Protein AF-A0A946TIQ3-F1 (afdb_monomer)

Secondary structure (DSSP, 8-state):
--SSSSHHHHTTSSS---------------HHHHHHHHHHHHHHHHHHHHHHHHHHHHHHHHHHHHHHHHHHHHHHHHHHHHHHHHHHHHHHHHHHHHHHHHHHH----SSTTTS---EE-S--EEETTEEEEEEEEEEEETTTSTT-EEEEEEEEEEEE---TTEEEETTEEEEGGGS--B-SSSSS-TTS--EEE-TT--EEE-EE-SS-TTEEEEEEEEEEEETTEEEEEEEEEEEEHHHHS--S------TT-------SPPPEEETTEEE------TTS-STTSS-------TT----------------------------

Radius of gyration: 40.68 Å; Cα contacts (8 Å, |Δi|>4): 384; chains: 1; bounding box: 121×65×108 Å

Mean predicted aligned error: 17.46 Å

Foldseek 3Di:
DPVVVVVVVVVVVPPPDPDDDDPPPPPPDDPVVVVVVVVVVVVVVVVVVVVVVVVVVVVVVVVVVVVVVVVVVVVVVVVVVVVVVVVVVVVVVVVVVVVVVVVVQFDAAQWLVSNDDWDFPDDWDDDPFWIKTKTFRWTWDPHPDPPITIDRPDIDMDIDDQPPQFTQDRRDTHGQLPQDWDWPVQFDDQADWIWIQHSNRDIDTKDADPVFQQKIWDWGWDWDQDPNGTGTGIDTDIDGLQVVPPVPDPQPPDPPDGDDDDDPDRFGHDPRHTDDPPDDDPPDDDPPPPPPDDPDPPPPPPDPPPPDDDDDDDDDDDDDDDDDDDD

pLDDT: mean 75.43, std 22.66, range [26.0, 98.06]

Nearest PDB structures (foldseek):
  6xyj-assembly1_AAA  TM=4.847E-01  e=6.552E-01  Pseudomonas paraeruginosa PA7

Solvent-accessible surface area (backbone atoms only — not comparable to full-atom values): 19886 Å² total; per-residue (Å²): 142,80,73,73,70,65,60,64,62,60,63,67,66,73,79,74,71,93,67,75,80,80,80,77,73,78,74,79,69,56,67,69,57,56,52,52,52,50,51,54,51,52,54,51,54,51,51,54,51,54,52,52,50,50,57,52,52,51,55,52,50,55,51,51,55,53,50,53,55,51,54,53,54,52,52,55,49,54,52,52,53,53,52,50,52,53,53,53,52,52,52,52,52,56,50,50,52,55,52,53,56,51,60,69,68,57,44,76,15,67,36,46,83,62,30,74,82,56,58,75,73,43,74,48,35,57,55,99,55,19,17,35,35,40,29,38,39,43,28,34,43,60,45,73,45,98,76,14,32,54,39,80,71,43,83,46,76,49,76,49,81,36,51,99,66,32,40,32,51,91,21,37,62,38,50,46,65,76,33,69,44,45,42,73,60,79,27,95,42,64,72,48,69,27,41,20,29,37,69,83,65,53,77,41,59,25,35,42,37,92,90,37,53,34,26,31,41,45,34,24,50,40,82,40,74,59,95,85,39,68,30,50,41,78,49,75,47,80,43,50,29,56,72,70,59,69,83,78,75,81,76,68,79,52,97,85,56,92,73,96,72,83,77,90,62,75,38,29,25,53,96,18,20,39,46,81,69,85,72,75,79,85,87,63,80,86,86,70,75,90,65,83,67,72,90,70,74,90,81,73,82,71,84,77,78,82,76,85,75,90,72,92,75,90,77,89,82,81,90,78,86,79,89,86,82,91,132

Structure (mmCIF, N/CA/C/O backbone):
data_AF-A0A946TIQ3-F1
#
_entry.id   AF-A0A946TIQ3-F1
#
loop_
_atom_site.group_PDB
_atom_site.id
_atom_site.type_symbol
_atom_site.label_atom_id
_atom_site.label_alt_id
_atom_site.label_comp_id
_atom_site.label_asym_id
_atom_site.label_entity_id
_atom_site.label_seq_id
_atom_site.pdbx_PDB_ins_code
_atom_site.Cartn_x
_atom_site.Cartn_y
_atom_site.Cartn_z
_atom_site.occupancy
_atom_site.B_iso_or_equiv
_atom_site.auth_seq_id
_atom_site.auth_comp_id
_atom_site.auth_asym_id
_atom_site.auth_atom_id
_atom_site.pdbx_PDB_model_num
ATOM 1 N N . MET A 1 1 ? 85.533 -5.573 -58.517 1.00 51.31 1 MET A N 1
ATOM 2 C CA . MET A 1 1 ? 85.182 -4.551 -57.500 1.00 51.31 1 MET A CA 1
ATOM 3 C C . MET A 1 1 ? 85.102 -3.129 -58.086 1.00 51.31 1 MET A C 1
ATOM 5 O O . MET A 1 1 ? 85.774 -2.230 -57.612 1.00 51.31 1 MET A O 1
ATOM 9 N N . LYS A 1 2 ? 84.278 -2.896 -59.123 1.00 45.72 2 LYS A N 1
ATOM 10 C CA . LYS A 1 2 ? 83.975 -1.537 -59.643 1.00 45.72 2 LYS A CA 1
ATOM 11 C C . LYS A 1 2 ? 82.486 -1.311 -59.967 1.00 45.72 2 LYS A C 1
ATOM 13 O O . LYS A 1 2 ? 82.120 -0.254 -60.452 1.00 45.72 2 LYS A O 1
ATOM 18 N N . ARG A 1 3 ? 81.614 -2.284 -59.666 1.00 43.88 3 ARG A N 1
ATOM 19 C CA . ARG A 1 3 ? 80.149 -2.167 -59.827 1.00 43.88 3 ARG A CA 1
ATOM 20 C C . ARG A 1 3 ? 79.375 -2.104 -58.502 1.00 43.88 3 ARG A C 1
ATOM 22 O O . ARG A 1 3 ? 78.206 -1.762 -58.516 1.00 43.88 3 ARG A O 1
ATOM 29 N N . ALA A 1 4 ? 80.037 -2.345 -57.367 1.00 48.25 4 ALA A N 1
ATOM 30 C CA . ALA A 1 4 ? 79.425 -2.235 -56.038 1.00 48.25 4 ALA A CA 1
ATOM 31 C C . ALA A 1 4 ? 79.506 -0.816 -55.436 1.00 48.25 4 ALA A C 1
ATOM 33 O O . ALA A 1 4 ? 78.765 -0.507 -54.513 1.00 48.25 4 ALA A O 1
ATOM 34 N N . LEU A 1 5 ? 80.360 0.069 -55.972 1.00 45.81 5 LEU A N 1
ATOM 35 C CA . LEU A 1 5 ? 80.517 1.434 -55.448 1.00 45.81 5 LEU A CA 1
ATOM 36 C C . LEU A 1 5 ? 79.543 2.454 -56.070 1.00 45.81 5 LEU A C 1
ATOM 38 O O . LEU A 1 5 ? 79.386 3.544 -55.536 1.00 45.81 5 LEU A O 1
ATOM 42 N N . LEU A 1 6 ? 78.870 2.111 -57.178 1.00 46.75 6 LEU A N 1
ATOM 43 C CA . LEU A 1 6 ? 77.926 3.015 -57.855 1.00 46.75 6 LEU A CA 1
ATOM 44 C C . LEU A 1 6 ? 76.500 2.931 -57.277 1.00 46.75 6 LEU A C 1
ATOM 46 O O . LEU A 1 6 ? 75.723 3.866 -57.428 1.00 46.75 6 LEU A O 1
ATOM 50 N N . LEU A 1 7 ? 76.156 1.842 -56.578 1.00 49.62 7 LEU A N 1
ATOM 51 C CA . LEU A 1 7 ? 74.822 1.658 -55.989 1.00 49.62 7 LEU A CA 1
ATOM 52 C C . LEU A 1 7 ? 74.671 2.287 -54.592 1.00 49.62 7 LEU A C 1
ATOM 54 O O . LEU A 1 7 ? 73.551 2.579 -54.186 1.00 49.62 7 LEU A O 1
ATOM 58 N N . LEU A 1 8 ? 75.768 2.583 -53.884 1.00 48.53 8 LEU A N 1
ATOM 59 C CA . LEU A 1 8 ? 75.712 3.213 -52.553 1.00 48.53 8 LEU A CA 1
ATOM 60 C C . LEU A 1 8 ? 75.601 4.750 -52.583 1.00 48.53 8 LEU A C 1
ATOM 62 O O . LEU A 1 8 ? 75.156 5.347 -51.604 1.00 48.53 8 LEU A O 1
ATOM 66 N N . VAL A 1 9 ? 75.925 5.396 -53.708 1.00 53.16 9 VAL A N 1
ATOM 67 C CA . VAL A 1 9 ? 75.751 6.855 -53.874 1.00 53.16 9 VAL A CA 1
ATOM 68 C C . VAL A 1 9 ? 74.323 7.215 -54.315 1.00 53.16 9 VAL A C 1
ATOM 70 O O . VAL A 1 9 ? 73.840 8.302 -54.024 1.00 53.16 9 VAL A O 1
ATOM 73 N N . ILE A 1 10 ? 73.595 6.288 -54.948 1.00 53.75 10 ILE A N 1
ATOM 74 C CA . ILE A 1 10 ? 72.202 6.523 -55.368 1.00 53.75 10 ILE A CA 1
ATOM 75 C C . ILE A 1 10 ? 71.220 6.314 -54.201 1.00 53.75 10 ILE A C 1
ATOM 77 O O . ILE A 1 10 ? 70.215 7.013 -54.112 1.00 53.75 10 ILE A O 1
ATOM 81 N N . PHE A 1 11 ? 71.534 5.431 -53.246 1.00 49.16 11 PHE A N 1
ATOM 82 C CA . PHE A 1 11 ? 70.665 5.185 -52.086 1.00 49.16 11 PHE A CA 1
ATOM 83 C C . PHE A 1 11 ? 70.747 6.274 -50.997 1.00 49.16 11 PHE A C 1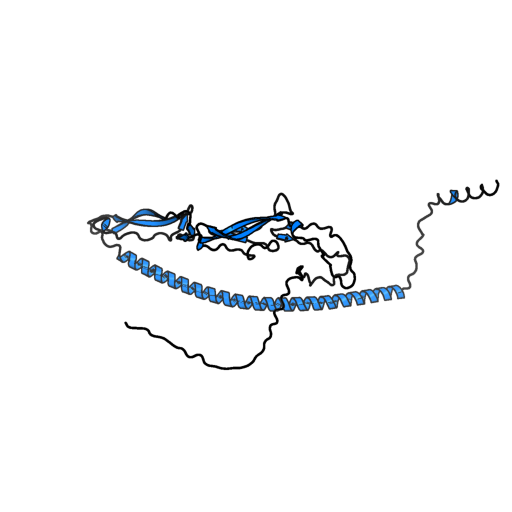
ATOM 85 O O . PHE A 1 11 ? 69.858 6.374 -50.157 1.00 49.16 11 PHE A O 1
ATOM 92 N N . SER A 1 12 ? 71.776 7.128 -51.025 1.00 49.31 12 SER A N 1
ATOM 93 C CA . SER A 1 12 ? 71.969 8.224 -50.061 1.00 49.31 12 SER A CA 1
ATOM 94 C C . SER A 1 12 ? 71.376 9.570 -50.509 1.00 49.31 12 SER A C 1
ATOM 96 O O . SER A 1 12 ? 71.331 10.503 -49.713 1.00 49.31 12 SER A O 1
ATOM 98 N N . LEU A 1 13 ? 70.842 9.665 -51.735 1.00 48.47 13 LEU A N 1
ATOM 99 C CA . LEU A 1 13 ? 70.101 10.842 -52.219 1.00 48.47 13 LEU A CA 1
ATOM 100 C C . LEU A 1 13 ? 68.571 10.711 -52.097 1.00 48.47 13 LEU A C 1
ATOM 102 O O . LEU A 1 13 ? 67.865 11.679 -52.357 1.00 48.47 13 LEU A O 1
ATOM 106 N N . PHE A 1 14 ? 68.050 9.559 -51.656 1.00 47.12 14 PHE A N 1
ATOM 107 C CA . PHE A 1 14 ? 66.604 9.338 -51.492 1.00 47.12 14 PHE A CA 1
ATOM 108 C C . PHE A 1 14 ? 66.079 9.480 -50.054 1.00 47.12 14 PHE A C 1
ATOM 110 O O . PHE A 1 14 ? 64.874 9.400 -49.846 1.00 47.12 14 PHE A O 1
ATOM 117 N N . VAL A 1 15 ? 66.942 9.730 -49.061 1.00 55.12 15 VAL A N 1
ATOM 118 C CA . VAL A 1 15 ? 66.528 9.798 -47.640 1.00 55.12 15 VAL A CA 1
ATOM 119 C C . VAL A 1 15 ? 66.517 11.232 -47.077 1.00 55.12 15 VAL A C 1
ATOM 121 O O . VAL A 1 15 ? 66.078 11.455 -45.955 1.00 55.12 15 VAL A O 1
ATOM 124 N N . SER A 1 16 ? 66.886 12.242 -47.870 1.00 54.91 16 SER A N 1
ATOM 125 C CA . SER A 1 16 ? 67.015 13.631 -47.384 1.00 54.91 16 SER A CA 1
ATOM 126 C C . SER A 1 16 ? 66.332 14.652 -48.297 1.00 54.91 16 SER A C 1
ATOM 128 O O . SER A 1 16 ? 66.876 15.718 -48.570 1.00 54.91 16 SER A O 1
ATOM 130 N N . GLY A 1 17 ? 65.143 14.317 -48.802 1.00 45.91 17 GLY A N 1
ATOM 131 C CA . GLY A 1 17 ? 64.317 15.182 -49.644 1.00 45.91 17 GLY A CA 1
ATOM 132 C C . GLY A 1 17 ? 63.058 15.645 -48.922 1.00 45.91 17 GLY A C 1
ATOM 133 O O . GLY A 1 17 ? 61.957 15.243 -49.277 1.00 45.91 17 GLY A O 1
ATOM 134 N N . CYS A 1 18 ? 63.222 16.499 -47.914 1.00 54.88 18 CYS A N 1
ATOM 135 C CA . CYS A 1 18 ? 62.152 17.350 -47.409 1.00 54.88 18 CYS A CA 1
ATOM 136 C C . CYS A 1 18 ? 61.786 18.337 -48.538 1.00 54.88 18 CYS A C 1
ATOM 138 O O . CYS A 1 18 ? 62.432 19.371 -48.696 1.00 54.88 18 CYS A O 1
ATOM 140 N N . GLN A 1 19 ? 60.826 17.981 -49.395 1.00 45.88 19 GLN A N 1
ATOM 141 C CA . GLN A 1 19 ? 60.293 18.851 -50.443 1.00 45.88 19 GLN A CA 1
ATOM 142 C C . GLN A 1 19 ? 58.789 19.013 -50.238 1.00 45.88 19 GLN A C 1
ATOM 144 O O . GLN A 1 19 ? 58.024 18.079 -50.435 1.00 45.88 19 GLN A O 1
ATOM 149 N N . LEU A 1 20 ? 58.432 20.226 -49.804 1.00 50.19 20 LEU A N 1
ATOM 150 C CA . LEU A 1 20 ? 57.275 21.011 -50.238 1.00 50.19 20 LEU A CA 1
ATOM 151 C C . LEU A 1 20 ? 55.984 20.210 -50.446 1.00 50.19 20 LEU A C 1
ATOM 153 O O . LEU A 1 20 ? 55.816 19.516 -51.448 1.00 50.19 20 LEU A O 1
ATOM 157 N N . GLY A 1 21 ? 55.037 20.396 -49.520 1.00 52.75 21 GLY A N 1
ATOM 158 C CA . GLY A 1 21 ? 53.657 19.961 -49.707 1.00 52.75 21 GLY A CA 1
ATOM 159 C C . GLY A 1 21 ? 53.146 20.350 -51.101 1.00 52.75 21 GLY A C 1
ATOM 160 O O . GLY A 1 21 ? 53.541 21.400 -51.621 1.00 52.75 21 GLY A O 1
ATOM 161 N N . PRO A 1 22 ? 52.316 19.501 -51.731 1.00 59.59 22 PRO A N 1
ATOM 162 C CA . PRO A 1 22 ? 51.851 19.741 -53.084 1.00 59.59 22 PRO A CA 1
ATOM 163 C C . PRO A 1 22 ? 51.207 21.124 -53.141 1.00 59.59 22 PRO A C 1
ATOM 165 O O . PRO A 1 22 ? 50.221 21.390 -52.453 1.00 59.59 22 PRO A O 1
ATOM 168 N N . LEU A 1 23 ? 51.779 22.007 -53.964 1.00 49.81 23 LEU A N 1
ATOM 169 C CA . LEU A 1 23 ? 51.063 23.164 -54.477 1.00 49.81 23 LEU A CA 1
ATOM 170 C C . LEU A 1 23 ? 49.783 22.608 -55.098 1.00 49.81 23 LEU A C 1
ATOM 172 O O . LEU A 1 23 ? 49.824 21.941 -56.133 1.00 49.81 23 LEU A O 1
ATOM 176 N N . TYR A 1 24 ? 48.674 22.816 -54.390 1.00 51.47 24 TYR A N 1
ATOM 177 C CA . TYR A 1 24 ? 47.324 22.508 -54.827 1.00 51.47 24 TYR A CA 1
ATOM 178 C C . TYR A 1 24 ? 47.080 23.297 -56.117 1.00 51.47 24 TYR A C 1
ATOM 180 O O . TYR A 1 24 ? 46.628 24.440 -56.101 1.00 51.47 24 TYR A O 1
ATOM 188 N N . PHE A 1 25 ? 47.410 22.694 -57.257 1.00 49.50 25 PHE A N 1
ATOM 189 C CA . PHE A 1 25 ? 46.813 23.076 -58.523 1.00 49.50 25 PHE A CA 1
ATOM 190 C C . PHE A 1 25 ? 45.327 22.792 -58.361 1.00 49.50 25 PHE A C 1
ATOM 192 O O . PHE A 1 25 ? 44.917 21.630 -58.325 1.00 49.50 25 PHE A O 1
ATOM 199 N N . GLY A 1 26 ? 44.546 23.857 -58.165 1.00 52.44 26 GLY A N 1
ATOM 200 C CA . GLY A 1 26 ? 43.099 23.785 -58.072 1.00 52.44 26 GLY A CA 1
ATOM 201 C C . GLY A 1 26 ? 42.578 23.030 -59.282 1.00 52.44 26 GLY A C 1
ATOM 202 O O . GLY A 1 26 ? 42.573 23.555 -60.394 1.00 52.44 26 GLY A O 1
ATOM 203 N N . LYS A 1 27 ? 42.182 21.771 -59.076 1.00 58.97 27 LYS A N 1
ATOM 204 C CA . LYS A 1 27 ? 41.338 21.070 -60.031 1.00 58.97 27 LYS A CA 1
ATOM 205 C C . LYS A 1 27 ? 40.079 21.916 -60.116 1.00 58.97 27 LYS A C 1
ATOM 207 O O . LYS A 1 27 ? 39.335 21.989 -59.145 1.00 58.97 27 LYS A O 1
ATOM 212 N N . THR A 1 28 ? 39.875 22.580 -61.245 1.00 60.38 28 THR A N 1
ATOM 213 C CA . THR A 1 28 ? 38.564 23.104 -61.606 1.00 60.38 28 THR A CA 1
ATOM 214 C C . THR A 1 28 ? 37.677 21.879 -61.775 1.00 60.38 28 THR A C 1
ATOM 216 O O . THR A 1 28 ? 37.694 21.227 -62.821 1.00 60.38 28 THR A O 1
ATOM 219 N N . THR A 1 29 ? 37.014 21.474 -60.698 1.00 63.50 29 THR A N 1
ATOM 220 C CA . THR A 1 29 ? 35.913 20.524 -60.750 1.00 63.50 29 THR A CA 1
ATOM 221 C C . THR A 1 29 ? 34.911 21.072 -61.757 1.00 63.50 29 THR A C 1
ATOM 223 O O . THR A 1 29 ? 34.539 22.243 -61.720 1.00 63.50 29 THR A O 1
ATOM 226 N N . ASP A 1 30 ? 34.566 20.253 -62.748 1.00 83.19 30 ASP A N 1
ATOM 227 C CA . ASP A 1 30 ? 33.551 20.597 -63.737 1.00 83.19 30 ASP A CA 1
ATOM 228 C C . ASP A 1 30 ? 32.255 20.922 -62.981 1.00 83.19 30 ASP A C 1
ATOM 230 O O . ASP A 1 30 ? 31.729 20.069 -62.263 1.00 83.19 30 ASP A O 1
ATOM 234 N N . LEU A 1 31 ? 31.760 22.153 -63.130 1.00 88.00 31 LEU A N 1
ATOM 235 C CA . LEU A 1 31 ? 30.549 22.678 -62.487 1.00 88.00 31 LEU A CA 1
ATOM 236 C C . LEU A 1 31 ? 29.346 21.727 -62.643 1.00 88.00 31 LEU A C 1
ATOM 238 O O . LEU A 1 31 ? 28.474 21.657 -61.776 1.00 88.00 31 LEU A O 1
ATOM 242 N N . ASN A 1 32 ? 29.304 20.946 -63.727 1.00 89.31 32 ASN A N 1
ATOM 243 C CA . ASN A 1 32 ? 28.259 19.949 -63.946 1.00 89.31 32 ASN A CA 1
ATOM 244 C C . ASN A 1 32 ? 28.333 18.766 -62.966 1.00 89.31 32 ASN A C 1
ATOM 246 O O . ASN A 1 32 ? 27.293 18.224 -62.589 1.00 89.31 32 ASN A O 1
ATOM 250 N N . THR A 1 33 ? 29.536 18.382 -62.532 1.00 90.06 33 THR A N 1
ATOM 251 C CA . THR A 1 33 ? 29.749 17.308 -61.548 1.00 90.06 33 THR A CA 1
ATOM 252 C C . THR A 1 33 ? 29.295 17.749 -60.163 1.00 90.06 33 THR A C 1
ATOM 254 O O . THR A 1 33 ? 28.581 17.005 -59.491 1.00 90.06 33 THR A O 1
ATOM 257 N N . GLU A 1 34 ? 29.630 18.977 -59.759 1.0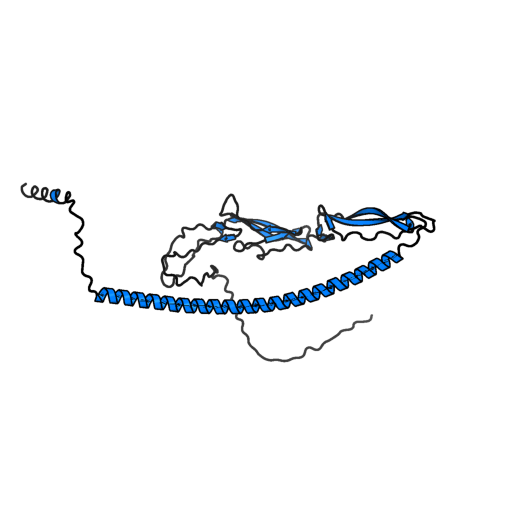0 92.44 34 GLU A N 1
ATOM 258 C CA . GLU A 1 34 ? 29.167 19.541 -58.485 1.00 92.44 34 GLU A CA 1
ATOM 259 C C . GLU A 1 34 ? 27.640 19.651 -58.449 1.00 92.44 34 GLU A C 1
ATOM 261 O O . GLU A 1 34 ? 27.014 19.219 -57.483 1.00 92.44 34 GLU A O 1
ATOM 266 N N . ARG A 1 35 ? 27.014 20.118 -59.538 1.00 94.00 35 ARG A N 1
ATOM 267 C CA . ARG A 1 35 ? 25.548 20.189 -59.636 1.00 94.00 35 ARG A CA 1
ATOM 268 C C . ARG A 1 35 ? 24.886 18.809 -59.556 1.00 94.00 35 ARG A C 1
ATOM 270 O O . ARG A 1 35 ? 23.836 18.667 -58.935 1.00 94.00 35 ARG A O 1
ATOM 277 N N . MET A 1 36 ? 25.487 17.783 -60.161 1.00 93.94 36 MET A N 1
ATOM 278 C CA . MET A 1 36 ? 24.976 16.410 -60.083 1.00 93.94 36 MET A CA 1
ATOM 279 C C . MET A 1 36 ? 25.082 15.844 -58.661 1.00 93.94 36 MET A C 1
ATOM 281 O O . MET A 1 36 ? 24.142 15.211 -58.181 1.00 93.94 36 MET A O 1
ATOM 285 N N . GLN A 1 37 ? 26.197 16.099 -57.970 1.00 94.06 37 GLN A N 1
ATOM 286 C CA . GLN A 1 37 ? 26.369 15.707 -56.570 1.00 94.06 37 GLN A CA 1
ATOM 287 C C . GLN A 1 37 ? 25.369 16.424 -55.656 1.00 94.06 37 GLN A C 1
ATOM 289 O O . GLN A 1 37 ? 24.746 15.776 -54.816 1.00 94.06 37 GLN A O 1
ATOM 294 N N . GLN A 1 38 ? 25.145 17.725 -55.867 1.00 96.50 38 GLN A N 1
ATOM 295 C CA . GLN A 1 38 ? 24.133 18.492 -55.139 1.00 96.50 38 GLN A CA 1
ATOM 296 C C . GLN A 1 38 ? 22.722 17.942 -55.368 1.00 96.50 38 GLN A C 1
ATOM 298 O O . GLN A 1 38 ? 21.990 17.735 -54.405 1.00 96.50 38 GLN A O 1
ATOM 303 N N . GLN A 1 39 ? 22.347 17.629 -56.614 1.00 96.81 39 GLN A N 1
ATOM 304 C CA . GLN A 1 39 ? 21.029 17.057 -56.899 1.00 96.81 39 GLN A CA 1
ATOM 305 C C . GLN A 1 39 ? 20.840 15.687 -56.236 1.00 96.81 39 GLN A C 1
ATOM 307 O O . GLN A 1 39 ? 19.766 15.399 -55.712 1.00 96.81 39 GLN A O 1
ATOM 312 N N . LYS A 1 40 ? 21.884 14.848 -56.215 1.00 97.06 40 LYS A N 1
ATOM 313 C CA . LYS A 1 40 ? 21.841 13.556 -55.521 1.00 97.06 40 LYS A CA 1
ATOM 314 C C . LYS A 1 40 ? 21.624 13.734 -54.015 1.00 97.06 40 LYS A C 1
ATOM 316 O O . LYS A 1 40 ? 20.820 13.006 -53.442 1.00 97.06 40 LYS A O 1
ATOM 321 N N . ALA A 1 41 ? 22.300 14.703 -53.396 1.00 96.19 41 ALA A N 1
ATOM 322 C CA . ALA A 1 41 ? 22.115 15.018 -51.981 1.00 96.19 41 ALA A CA 1
ATOM 323 C C . ALA A 1 41 ? 20.698 15.537 -51.686 1.00 96.19 41 ALA A C 1
ATOM 325 O O . ALA A 1 41 ? 20.090 15.112 -50.711 1.00 96.19 41 ALA A O 1
ATOM 326 N N . ILE A 1 42 ? 20.143 16.397 -52.549 1.00 97.19 42 ILE A N 1
ATOM 327 C CA . ILE A 1 42 ? 18.761 16.889 -52.419 1.00 97.19 42 ILE A CA 1
ATOM 328 C C . ILE A 1 42 ? 17.761 15.732 -52.470 1.00 97.19 42 ILE A C 1
ATOM 330 O O . ILE A 1 42 ? 16.887 15.654 -51.613 1.00 97.19 42 ILE A O 1
ATOM 334 N N . ASN A 1 43 ? 17.909 14.816 -53.429 1.00 96.56 43 ASN A N 1
ATOM 335 C CA . ASN A 1 43 ? 17.004 13.674 -53.556 1.00 96.56 43 ASN A CA 1
ATOM 336 C C . ASN A 1 43 ? 17.104 12.722 -52.351 1.00 96.56 43 ASN A C 1
ATOM 338 O O . ASN A 1 43 ? 16.087 12.194 -51.915 1.00 96.56 43 ASN A O 1
ATOM 342 N N . ALA A 1 44 ? 18.308 12.520 -51.801 1.00 95.75 44 ALA A N 1
ATOM 343 C CA . ALA A 1 44 ? 18.493 11.729 -50.583 1.00 95.75 44 ALA A CA 1
ATOM 344 C C . ALA A 1 44 ? 17.784 12.380 -49.383 1.00 95.75 44 ALA A C 1
ATOM 346 O O . ALA A 1 44 ? 16.967 11.735 -48.742 1.00 95.75 44 ALA A O 1
ATOM 347 N N . MET A 1 45 ? 17.986 13.685 -49.163 1.00 97.00 45 MET A N 1
ATOM 348 C CA . MET A 1 45 ? 17.299 14.414 -48.088 1.00 97.00 45 MET A CA 1
ATOM 349 C C . MET A 1 45 ? 15.772 14.416 -48.245 1.00 97.00 45 MET A C 1
ATOM 351 O O . MET A 1 45 ? 15.055 14.413 -47.250 1.00 97.00 45 MET A O 1
ATOM 355 N N . GLN A 1 46 ? 15.257 14.446 -49.479 1.00 97.81 46 GLN A N 1
ATOM 356 C CA . GLN A 1 46 ? 13.817 14.334 -49.733 1.00 97.81 46 GLN A CA 1
ATOM 357 C C . GLN A 1 46 ? 13.276 12.954 -49.347 1.00 97.81 46 GLN A C 1
ATOM 359 O O . GLN A 1 46 ? 12.217 12.885 -48.735 1.00 97.81 46 GLN A O 1
ATOM 364 N N . SER A 1 47 ? 14.020 11.886 -49.650 1.00 96.94 47 SER A N 1
ATOM 365 C CA . SER A 1 47 ? 13.672 10.524 -49.233 1.00 96.94 47 SER A CA 1
ATOM 366 C C . SER A 1 47 ? 13.607 10.406 -47.710 1.00 96.94 47 SER A C 1
ATOM 368 O O . SER A 1 47 ? 12.604 9.934 -47.183 1.00 96.94 47 SER A O 1
ATOM 370 N N . ASP A 1 48 ? 14.632 10.896 -47.008 1.00 96.94 48 ASP A N 1
ATOM 371 C CA . ASP A 1 48 ? 14.684 10.862 -45.541 1.00 96.94 48 ASP A CA 1
ATOM 372 C C . ASP A 1 48 ? 13.535 11.680 -44.922 1.00 96.94 48 ASP A C 1
ATOM 374 O O . ASP A 1 48 ? 12.924 11.284 -43.930 1.00 96.94 48 ASP A O 1
ATOM 378 N N . LEU A 1 49 ? 13.201 12.829 -45.522 1.00 97.69 49 LEU A N 1
ATOM 379 C CA . LEU A 1 49 ? 12.082 13.660 -45.079 1.00 97.69 49 LEU A CA 1
ATOM 380 C C . LEU A 1 49 ? 10.736 12.944 -45.235 1.00 97.69 49 LEU A C 1
ATOM 382 O O . LEU A 1 49 ? 9.860 13.109 -44.387 1.00 97.69 49 LEU A O 1
ATOM 386 N N . ASP A 1 50 ? 10.542 12.199 -46.319 1.00 96.88 50 ASP A N 1
ATOM 387 C CA . ASP A 1 50 ? 9.301 11.464 -46.544 1.00 96.88 50 ASP A CA 1
ATOM 388 C C . ASP A 1 50 ? 9.179 10.256 -45.603 1.00 96.88 50 ASP A C 1
ATOM 390 O O . ASP A 1 50 ? 8.089 10.012 -45.089 1.00 96.88 50 ASP A O 1
ATOM 394 N N . GLU A 1 51 ? 10.284 9.582 -45.269 1.00 96.88 51 GLU A N 1
ATOM 395 C CA . GLU A 1 51 ? 10.312 8.543 -44.228 1.00 96.88 51 GLU A CA 1
ATOM 396 C C . GLU A 1 51 ? 9.956 9.110 -42.845 1.00 96.88 51 GLU A C 1
ATOM 398 O O . GLU A 1 51 ? 9.086 8.576 -42.155 1.00 96.88 51 GLU A O 1
ATOM 403 N N . LEU A 1 52 ? 10.535 10.255 -42.470 1.00 97.31 52 LEU A N 1
ATOM 404 C CA . LEU A 1 52 ? 10.215 10.926 -41.206 1.00 97.31 52 LEU A CA 1
ATOM 405 C C . LEU A 1 52 ? 8.744 11.349 -41.109 1.00 97.31 52 LEU A C 1
ATOM 407 O O . LEU A 1 52 ? 8.178 11.348 -40.017 1.00 97.31 52 LEU A O 1
ATOM 411 N N . LYS A 1 53 ? 8.098 11.710 -42.225 1.00 97.50 53 LYS A N 1
ATOM 412 C CA . LYS A 1 53 ? 6.659 12.023 -42.226 1.00 97.50 53 LYS A CA 1
ATOM 413 C C . LYS A 1 53 ? 5.800 10.795 -41.952 1.00 97.50 53 LYS A C 1
ATOM 415 O O . LYS A 1 53 ? 4.778 10.941 -41.289 1.00 97.50 53 LYS A O 1
ATOM 420 N N . VAL A 1 54 ? 6.190 9.627 -42.464 1.00 97.75 54 VAL A N 1
ATOM 421 C CA . VAL A 1 54 ? 5.489 8.365 -42.185 1.00 97.75 54 VAL A CA 1
ATOM 422 C C . VAL A 1 54 ? 5.619 8.032 -40.703 1.00 97.75 54 VAL A C 1
ATOM 424 O O . VAL A 1 54 ? 4.601 7.909 -40.033 1.00 97.75 54 VAL A O 1
ATOM 427 N N . GLN A 1 55 ? 6.842 8.052 -40.166 1.00 97.31 55 GLN A N 1
ATOM 428 C CA . GLN A 1 55 ? 7.079 7.820 -38.736 1.00 97.31 55 GLN A CA 1
ATOM 429 C C . GLN A 1 55 ? 6.294 8.798 -37.849 1.00 97.31 55 GLN A C 1
ATOM 431 O O . GLN A 1 55 ? 5.708 8.403 -36.846 1.00 97.31 55 GLN A O 1
ATOM 436 N N . LEU A 1 56 ? 6.237 10.080 -38.227 1.00 97.69 56 LEU A N 1
ATOM 437 C CA . LEU A 1 56 ? 5.448 11.071 -37.495 1.00 97.69 56 LEU A CA 1
ATOM 438 C C . LEU A 1 56 ? 3.940 10.786 -37.565 1.00 97.69 56 LEU A C 1
ATOM 440 O O . LEU A 1 56 ? 3.234 11.031 -36.590 1.00 97.69 56 LEU A O 1
ATOM 444 N N . SER A 1 57 ? 3.443 10.297 -38.702 1.00 97.94 57 SER A N 1
ATOM 445 C CA . SER A 1 57 ? 2.039 9.909 -38.849 1.00 97.94 57 SER A CA 1
ATOM 446 C C . SER A 1 57 ? 1.685 8.729 -37.949 1.00 97.94 57 SER A C 1
ATOM 448 O O . SER A 1 57 ? 0.627 8.765 -37.330 1.00 97.94 57 SER A O 1
ATOM 450 N N . ASP A 1 58 ? 2.560 7.728 -37.849 1.00 96.25 58 ASP A N 1
ATOM 451 C CA . ASP A 1 58 ? 2.341 6.547 -37.006 1.00 96.25 58 ASP A CA 1
ATOM 452 C C . ASP A 1 58 ? 2.281 6.946 -35.523 1.00 96.25 58 ASP A C 1
ATOM 454 O O . ASP A 1 58 ? 1.311 6.644 -34.834 1.00 96.25 58 ASP A O 1
ATOM 458 N N . VAL A 1 59 ? 3.225 7.779 -35.067 1.00 96.50 59 VAL A N 1
ATOM 459 C CA . VAL A 1 59 ? 3.220 8.316 -33.692 1.00 96.50 59 VAL A CA 1
ATOM 460 C C . VAL A 1 59 ? 1.947 9.116 -33.384 1.00 96.50 59 VAL A C 1
ATOM 462 O O . VAL A 1 59 ? 1.462 9.102 -32.254 1.00 96.50 59 VAL A O 1
ATOM 465 N N . LEU A 1 60 ? 1.391 9.837 -34.363 1.00 96.88 60 LEU A N 1
ATOM 466 C CA . LEU A 1 60 ? 0.139 10.578 -34.173 1.00 96.88 60 LEU A CA 1
ATOM 467 C C . LEU A 1 60 ? -1.081 9.660 -34.042 1.00 96.88 60 LEU A C 1
ATOM 469 O O . LEU A 1 60 ? -2.033 10.037 -33.359 1.00 96.88 60 LEU A O 1
ATOM 473 N N . VAL A 1 61 ? -1.077 8.491 -34.687 1.00 97.69 61 VAL A N 1
ATOM 474 C CA . VAL A 1 61 ? -2.134 7.483 -34.516 1.00 97.69 61 VAL A CA 1
ATOM 475 C C . VAL A 1 61 ? -2.072 6.917 -33.102 1.00 97.69 61 VAL A C 1
ATOM 477 O O . VAL A 1 61 ? -3.067 7.014 -32.386 1.00 97.69 61 VAL A O 1
ATOM 480 N N . ASP A 1 62 ? -0.893 6.474 -32.662 1.00 95.12 62 ASP A N 1
ATOM 481 C CA . ASP A 1 62 ? -0.684 5.924 -31.315 1.00 95.12 62 ASP A CA 1
ATOM 482 C C . ASP A 1 62 ? -1.071 6.930 -30.215 1.00 95.12 62 ASP A C 1
ATOM 484 O O . ASP A 1 62 ? -1.655 6.576 -29.185 1.00 95.12 62 ASP A O 1
ATOM 488 N N . LEU A 1 63 ? -0.776 8.218 -30.436 1.00 96.19 63 LEU A N 1
ATOM 489 C CA . LEU A 1 63 ? -1.137 9.285 -29.503 1.00 96.19 63 LEU A CA 1
ATOM 490 C C . LEU A 1 63 ? -2.658 9.479 -29.405 1.00 96.19 63 LEU A C 1
ATOM 492 O O . LEU A 1 63 ? -3.163 9.739 -28.315 1.00 96.19 63 LEU A O 1
ATOM 496 N N . ASN A 1 64 ? -3.388 9.359 -30.517 1.00 94.81 64 ASN A N 1
ATOM 497 C CA . ASN A 1 64 ? -4.848 9.466 -30.509 1.00 94.81 64 ASN A CA 1
ATOM 498 C C . ASN A 1 64 ? -5.498 8.246 -29.844 1.00 94.81 64 ASN A C 1
ATOM 500 O O . ASN A 1 64 ? -6.423 8.425 -29.059 1.00 94.81 64 ASN A O 1
ATOM 504 N N . GLU A 1 65 ? -4.990 7.035 -30.090 1.00 95.19 65 GLU A N 1
ATOM 505 C CA . GLU A 1 65 ? -5.476 5.822 -29.412 1.00 95.19 65 GLU A CA 1
ATOM 506 C C . GLU A 1 65 ? -5.266 5.916 -27.893 1.00 95.19 65 GLU A C 1
ATOM 508 O O . GLU A 1 65 ? -6.186 5.669 -27.113 1.00 95.19 65 GLU A O 1
ATOM 513 N N . SER A 1 66 ? -4.093 6.394 -27.466 1.00 95.50 66 SER A N 1
ATOM 514 C CA . SER A 1 66 ? -3.808 6.647 -26.047 1.00 95.50 66 SER A CA 1
ATOM 515 C C . SER A 1 66 ? -4.735 7.713 -25.444 1.00 95.50 66 SER A C 1
ATOM 517 O O . SER A 1 66 ? -5.102 7.635 -24.271 1.00 95.50 66 SER A O 1
ATOM 519 N N . GLN A 1 67 ? -5.122 8.728 -26.225 1.00 96.88 67 GLN A N 1
ATOM 520 C CA . GLN A 1 67 ? -6.042 9.771 -25.773 1.00 96.88 67 GLN A CA 1
ATOM 521 C C . GLN A 1 67 ? -7.452 9.212 -25.539 1.00 96.88 67 GLN A C 1
ATOM 523 O O . GLN A 1 67 ? -8.087 9.588 -24.552 1.00 96.88 67 GLN A O 1
ATOM 528 N N . ASP A 1 68 ? -7.922 8.300 -26.392 1.00 95.25 68 ASP A N 1
ATOM 529 C CA . ASP A 1 68 ? -9.217 7.639 -26.222 1.00 95.25 68 ASP A CA 1
ATOM 530 C C . ASP A 1 68 ? -9.233 6.778 -24.947 1.00 95.25 68 ASP A C 1
ATOM 532 O O . ASP A 1 68 ? -10.170 6.885 -24.150 1.00 95.25 68 ASP A O 1
ATOM 536 N N . GLU A 1 69 ? -8.170 6.010 -24.673 1.00 96.50 69 GLU A N 1
ATOM 537 C CA . GLU A 1 69 ? -8.043 5.240 -23.423 1.00 96.50 69 GLU A CA 1
ATOM 538 C C . GLU A 1 69 ? -8.104 6.134 -22.175 1.00 96.50 69 GLU A C 1
ATOM 540 O O . GLU A 1 69 ? -8.790 5.806 -21.202 1.00 96.50 69 GLU A O 1
ATOM 545 N N . ILE A 1 70 ? -7.447 7.299 -22.210 1.00 95.62 70 ILE A N 1
ATOM 546 C CA . ILE A 1 70 ? -7.497 8.273 -21.111 1.00 95.62 70 ILE A CA 1
ATOM 547 C C . ILE A 1 70 ? -8.936 8.742 -20.867 1.00 95.62 70 ILE A C 1
ATOM 549 O O . ILE A 1 70 ? -9.359 8.807 -19.714 1.00 95.62 70 ILE A O 1
ATOM 553 N N . THR A 1 71 ? -9.709 9.025 -21.922 1.00 95.38 71 THR A N 1
ATOM 554 C CA . THR A 1 71 ? -11.097 9.490 -21.751 1.00 95.38 71 THR A CA 1
ATOM 555 C C . THR A 1 71 ? -12.006 8.438 -21.118 1.00 95.38 71 THR A C 1
ATOM 557 O O . THR A 1 71 ? -12.869 8.790 -20.315 1.00 95.38 71 THR A O 1
ATOM 560 N N . VAL A 1 72 ? -11.800 7.151 -21.417 1.00 97.38 72 VAL A N 1
ATOM 561 C CA . VAL A 1 72 ? -12.557 6.055 -20.789 1.00 97.38 72 VAL A CA 1
ATOM 562 C C . VAL A 1 72 ? -12.257 5.986 -19.291 1.00 97.38 72 VAL A C 1
ATOM 564 O O . VAL A 1 72 ? -13.180 5.929 -18.480 1.00 97.38 72 VAL A O 1
ATOM 567 N N . LEU A 1 73 ? -10.980 6.073 -18.913 1.00 96.50 73 LEU A N 1
ATOM 568 C CA . LEU A 1 73 ? -10.563 6.046 -17.509 1.00 96.50 73 LEU A CA 1
ATOM 569 C C . LEU A 1 73 ? -11.072 7.258 -16.713 1.00 96.50 73 LEU A C 1
ATOM 571 O O . LEU A 1 73 ? -11.350 7.139 -15.520 1.00 96.50 73 LEU A O 1
ATOM 575 N N . GLU A 1 74 ? -11.204 8.427 -17.346 1.00 97.56 74 GLU A N 1
ATOM 576 C CA . GLU A 1 74 ? -11.794 9.605 -16.701 1.00 97.56 74 GLU A CA 1
ATOM 577 C C . GLU A 1 74 ? -13.276 9.402 -16.368 1.00 97.56 74 GLU A C 1
ATOM 579 O O . GLU A 1 74 ? -13.701 9.786 -15.280 1.00 97.56 74 GLU A O 1
ATOM 584 N N . VAL A 1 75 ? -14.041 8.742 -17.244 1.00 97.81 75 VAL A N 1
ATOM 585 C CA . VAL A 1 75 ? -15.448 8.401 -16.975 1.00 97.81 75 VAL A CA 1
ATOM 586 C C . VAL A 1 75 ? -15.560 7.416 -15.809 1.00 97.81 75 VAL A C 1
ATOM 588 O O . VAL A 1 75 ? -16.344 7.652 -14.891 1.00 97.81 75 VAL A O 1
ATOM 591 N N . GLU A 1 76 ? -14.746 6.356 -15.793 1.00 98.06 76 GLU A N 1
ATOM 592 C CA . GLU A 1 76 ? -14.744 5.378 -14.692 1.00 98.06 76 GLU A CA 1
ATOM 593 C C . GLU A 1 76 ? -14.361 6.018 -13.348 1.00 98.06 76 GLU A C 1
ATOM 595 O O . GLU A 1 76 ? -14.947 5.707 -12.308 1.00 98.06 76 GLU A O 1
ATOM 600 N N . ARG A 1 77 ? -13.395 6.948 -13.350 1.00 96.50 77 ARG A N 1
ATOM 601 C CA . ARG A 1 77 ? -13.023 7.711 -12.151 1.00 96.50 77 ARG A CA 1
ATOM 602 C C . ARG A 1 77 ? -14.207 8.524 -11.628 1.00 96.50 77 ARG A C 1
ATOM 604 O O . ARG A 1 77 ? -14.468 8.490 -10.427 1.00 96.50 77 ARG A O 1
ATOM 611 N N . ASP A 1 78 ? -14.904 9.243 -12.502 1.00 97.31 78 ASP A N 1
ATOM 612 C CA . ASP A 1 78 ? -16.014 10.113 -12.109 1.00 97.31 78 ASP A CA 1
ATOM 613 C C . ASP A 1 78 ? -17.210 9.292 -11.564 1.00 97.31 78 ASP A C 1
ATOM 615 O O . ASP A 1 78 ? -17.859 9.703 -10.596 1.00 97.31 78 ASP A O 1
ATOM 619 N N . GLU A 1 79 ? -17.464 8.094 -12.110 1.00 97.50 79 GLU A N 1
ATOM 620 C CA . GLU A 1 79 ? -18.448 7.144 -11.563 1.00 97.50 79 GLU A CA 1
ATOM 621 C C . GLU A 1 79 ? -18.071 6.688 -10.142 1.00 97.50 79 GLU A C 1
ATOM 623 O O . GLU A 1 79 ? -18.893 6.766 -9.223 1.00 97.50 79 GLU A O 1
ATOM 628 N N . LEU A 1 80 ? -16.811 6.296 -9.925 1.00 97.44 80 LEU A N 1
ATOM 629 C CA . LEU A 1 80 ? -16.315 5.886 -8.606 1.00 97.44 80 LEU A CA 1
ATOM 630 C C . LEU A 1 80 ? -16.338 7.028 -7.578 1.00 97.44 80 LEU A C 1
ATOM 632 O O . LEU A 1 80 ? -16.624 6.795 -6.401 1.00 97.44 80 LEU A O 1
ATOM 636 N N . GLU A 1 81 ? -16.056 8.265 -7.993 1.00 97.12 81 GLU A N 1
ATOM 637 C CA . GLU A 1 81 ? -16.153 9.441 -7.118 1.00 97.12 81 GLU A CA 1
ATOM 638 C C . GLU A 1 81 ? -17.599 9.697 -6.670 1.00 97.12 81 GLU A C 1
ATOM 640 O O . GLU A 1 81 ? -17.844 10.004 -5.497 1.00 97.12 81 GLU A O 1
ATOM 645 N N . SER A 1 82 ? -18.570 9.496 -7.566 1.00 98.00 82 SER A N 1
ATOM 646 C CA . SER A 1 82 ? -19.992 9.562 -7.223 1.00 98.00 82 SER A CA 1
ATOM 647 C C . SER A 1 82 ? -20.390 8.468 -6.225 1.00 98.00 82 SER A C 1
ATOM 649 O O . SER A 1 82 ? -21.069 8.754 -5.235 1.00 98.00 82 SER A O 1
ATOM 651 N N . GLU A 1 83 ? -19.967 7.220 -6.443 1.00 97.31 83 GLU A N 1
ATOM 652 C CA . GLU A 1 83 ? -20.234 6.115 -5.510 1.00 97.31 83 GLU A CA 1
ATOM 653 C C . GLU A 1 83 ? -19.628 6.375 -4.125 1.00 97.31 83 GLU A C 1
ATOM 655 O O . GLU A 1 83 ? -20.295 6.196 -3.101 1.00 97.31 83 GLU A O 1
ATOM 660 N N . LEU A 1 84 ? -18.389 6.874 -4.075 1.00 95.50 84 LEU A N 1
ATOM 661 C CA . LEU A 1 84 ? -17.715 7.221 -2.826 1.00 95.50 84 LEU A CA 1
ATOM 662 C C . LEU A 1 84 ? -18.472 8.308 -2.049 1.00 95.50 84 LEU A C 1
ATOM 664 O O . LEU A 1 84 ? -18.580 8.212 -0.823 1.00 95.50 84 LEU A O 1
ATOM 668 N N . SER A 1 85 ? -19.025 9.310 -2.740 1.00 97.69 85 SER A N 1
ATOM 669 C CA . SER A 1 85 ? -19.837 10.361 -2.113 1.00 97.69 85 SER A CA 1
ATOM 670 C C . SER A 1 85 ? -21.084 9.790 -1.431 1.00 97.69 85 SER A C 1
ATOM 672 O O . SER A 1 85 ? -21.402 10.178 -0.306 1.00 97.69 85 SER A O 1
ATOM 674 N N . ILE A 1 86 ? -21.772 8.840 -2.073 1.00 96.81 86 ILE A N 1
ATOM 675 C CA . ILE A 1 86 ? -22.967 8.190 -1.510 1.00 96.81 86 ILE A CA 1
ATOM 676 C C . ILE A 1 86 ? -22.599 7.384 -0.258 1.00 96.81 86 ILE A C 1
ATOM 678 O O . ILE A 1 86 ? -23.273 7.482 0.768 1.00 96.81 86 ILE A O 1
ATOM 682 N N . VAL A 1 87 ? -21.505 6.618 -0.311 1.00 95.50 87 VAL A N 1
ATOM 683 C CA . VAL A 1 87 ? -21.034 5.816 0.831 1.00 95.50 87 VAL A CA 1
ATOM 684 C C . VAL A 1 87 ? -20.662 6.704 2.021 1.00 95.50 87 VAL A C 1
ATOM 686 O O . VAL A 1 87 ? -20.967 6.370 3.167 1.00 95.50 87 VAL A O 1
ATOM 689 N N . GLN A 1 88 ? -20.030 7.855 1.776 1.00 95.50 88 GLN A N 1
ATOM 690 C CA . GLN A 1 88 ? -19.688 8.809 2.833 1.00 95.50 88 GLN A CA 1
ATOM 691 C C . GLN A 1 88 ? -20.929 9.407 3.508 1.00 95.50 88 GLN A C 1
ATOM 693 O O . GLN A 1 88 ? -20.943 9.543 4.734 1.00 95.50 88 GLN A O 1
ATOM 698 N N . GLU A 1 89 ? -21.970 9.730 2.739 1.00 97.12 89 GLU A N 1
ATOM 699 C CA . GLU A 1 89 ? -23.237 10.232 3.278 1.00 97.12 89 GLU A CA 1
ATOM 700 C C . GLU A 1 89 ? -23.960 9.164 4.111 1.00 97.12 89 GLU A C 1
ATOM 702 O O . GLU A 1 89 ? -24.382 9.439 5.235 1.00 97.12 89 GLU A O 1
ATOM 707 N N . GLN A 1 90 ? -24.021 7.922 3.620 1.00 96.19 90 GLN A N 1
ATOM 708 C CA . GLN A 1 90 ? -24.594 6.797 4.367 1.00 96.19 90 GLN A CA 1
ATOM 709 C C . GLN A 1 90 ? -23.864 6.558 5.693 1.00 96.19 90 GLN A C 1
ATOM 711 O O . GLN A 1 90 ? -24.504 6.434 6.735 1.00 96.19 90 GLN A O 1
ATOM 716 N N . TYR A 1 91 ? -22.530 6.575 5.677 1.00 92.38 91 TYR A N 1
ATOM 717 C CA . TYR A 1 91 ? -21.725 6.440 6.890 1.00 92.38 91 TYR A CA 1
ATOM 718 C C . TYR A 1 91 ? -21.974 7.580 7.889 1.00 92.38 91 TYR A C 1
ATOM 720 O O . TYR A 1 91 ? -21.992 7.356 9.100 1.00 92.38 91 TYR A O 1
ATOM 728 N N . ALA A 1 92 ? -22.176 8.811 7.408 1.00 93.50 92 ALA A N 1
ATOM 729 C CA . ALA A 1 92 ? -22.499 9.942 8.271 1.00 93.50 92 ALA A CA 1
ATOM 730 C C . ALA A 1 92 ? -23.873 9.782 8.946 1.00 93.50 92 ALA A C 1
ATOM 732 O O . ALA A 1 92 ? -24.004 10.117 10.124 1.00 93.50 92 ALA A O 1
ATOM 733 N N . LEU A 1 93 ? -24.865 9.241 8.230 1.00 94.44 93 LEU A N 1
ATOM 734 C CA . LEU A 1 93 ? -26.196 8.948 8.768 1.00 94.44 93 LEU A CA 1
ATOM 735 C C . LEU A 1 93 ? -26.161 7.819 9.804 1.00 94.44 93 LEU A C 1
ATOM 737 O O . LEU A 1 93 ? -26.652 8.012 10.913 1.00 94.44 93 LEU A O 1
ATOM 741 N N . GLU A 1 94 ? -25.514 6.693 9.490 1.00 93.19 94 GLU A N 1
ATOM 742 C CA . GLU A 1 94 ? -25.347 5.568 10.425 1.00 93.19 94 GLU A CA 1
ATOM 743 C C . GLU A 1 94 ? -24.618 6.018 11.700 1.00 93.19 94 GLU A C 1
ATOM 745 O O . GLU A 1 94 ? -25.024 5.713 12.821 1.00 93.19 94 GLU A O 1
ATOM 750 N N . LYS A 1 95 ? -23.572 6.839 11.547 1.00 90.06 95 LYS A N 1
ATOM 751 C CA . LYS A 1 95 ? -22.862 7.423 12.686 1.00 90.06 95 LYS A CA 1
ATOM 752 C C . LYS A 1 95 ? -23.760 8.336 13.527 1.00 90.06 95 LYS A C 1
ATOM 754 O O . LYS A 1 95 ? -23.625 8.335 14.747 1.00 90.06 95 LYS A O 1
ATOM 759 N N . ALA A 1 96 ? -24.628 9.136 12.910 1.00 85.88 96 ALA A N 1
ATOM 760 C CA . ALA A 1 96 ? -25.540 10.017 13.637 1.00 85.88 96 ALA A CA 1
ATOM 761 C C . ALA A 1 96 ? -26.599 9.228 14.425 1.00 85.88 96 ALA A C 1
ATOM 763 O O . ALA A 1 96 ? -26.903 9.600 15.556 1.00 85.88 96 ALA A O 1
ATOM 764 N N . GLU A 1 97 ? -27.108 8.129 13.861 1.00 88.56 97 GLU A N 1
ATOM 765 C CA . GLU A 1 97 ? -28.037 7.215 14.537 1.00 88.56 97 GLU A CA 1
ATOM 766 C C . GLU A 1 97 ? -27.386 6.568 15.767 1.00 88.56 97 GLU A C 1
ATOM 768 O O . GLU A 1 97 ? -27.938 6.644 16.864 1.00 88.56 97 GLU A O 1
ATOM 773 N N . LEU A 1 98 ? -26.155 6.062 15.627 1.00 78.31 98 LEU A N 1
ATOM 774 C CA . LEU A 1 98 ? -25.394 5.499 16.748 1.00 78.31 98 LEU A CA 1
ATOM 775 C C . LEU A 1 98 ? -25.132 6.521 17.863 1.00 78.31 98 LEU A C 1
ATOM 777 O O . LEU A 1 98 ? -25.232 6.187 19.041 1.00 78.31 98 LEU A O 1
ATOM 781 N N . VAL A 1 99 ? -24.813 7.774 17.514 1.00 81.44 99 VAL A N 1
ATOM 782 C CA . VAL A 1 99 ? -24.611 8.844 18.508 1.00 81.44 99 VAL A CA 1
ATOM 783 C C . VAL A 1 99 ? -25.919 9.178 19.233 1.00 81.44 99 VAL A C 1
ATOM 785 O O . VAL A 1 99 ? -25.901 9.376 20.446 1.00 81.44 99 VAL A O 1
ATOM 788 N N . ALA A 1 100 ? -27.052 9.200 18.527 1.00 77.00 100 ALA A N 1
ATOM 789 C CA . ALA A 1 100 ? -28.356 9.458 19.135 1.00 77.00 100 ALA A CA 1
ATOM 790 C C . ALA A 1 100 ? -28.776 8.341 20.109 1.00 77.00 100 ALA A C 1
ATOM 792 O O . ALA A 1 100 ? -29.227 8.637 21.216 1.00 77.00 100 ALA A O 1
ATOM 793 N N . GLU A 1 101 ? -28.565 7.069 19.748 1.00 75.75 101 GLU A N 1
ATOM 794 C CA . GLU A 1 101 ? -28.797 5.935 20.658 1.00 75.75 101 GLU A CA 1
ATOM 795 C C . GLU A 1 101 ? -27.881 5.990 21.893 1.00 75.75 101 GLU A C 1
ATOM 797 O O . GLU A 1 101 ? -28.298 5.652 23.006 1.00 75.75 101 GLU A O 1
ATOM 802 N N . GLN A 1 102 ? -26.639 6.453 21.722 1.00 69.00 102 GLN A N 1
ATOM 803 C CA . GLN A 1 102 ? -25.678 6.593 22.815 1.00 69.00 102 GLN A CA 1
ATOM 804 C C . GLN A 1 102 ? -26.099 7.683 23.818 1.00 69.00 102 GLN A C 1
ATOM 806 O O . GLN A 1 102 ? -25.946 7.489 25.025 1.00 69.00 102 GLN A O 1
ATOM 811 N N . GLU A 1 103 ? -26.682 8.799 23.362 1.00 68.75 103 GLU A N 1
ATOM 812 C CA . GLU A 1 103 ? -27.176 9.866 24.248 1.00 68.75 103 GLU A CA 1
ATOM 813 C C . GLU A 1 103 ? -28.387 9.433 25.093 1.00 68.75 103 GLU A C 1
ATOM 815 O O . GLU A 1 103 ? -28.506 9.851 26.248 1.00 68.75 103 GLU A O 1
ATOM 820 N N . GLU A 1 104 ? -29.255 8.554 24.579 1.00 65.38 104 GLU A N 1
ATOM 821 C CA . GLU A 1 104 ? -30.408 8.035 25.332 1.00 65.38 104 GLU A CA 1
ATOM 822 C C . GLU A 1 104 ? -29.997 6.990 26.392 1.00 65.38 104 GLU A C 1
ATOM 824 O O . GLU A 1 104 ? -30.665 6.827 27.419 1.00 65.38 104 GLU A O 1
ATOM 829 N N . LEU A 1 105 ? -28.853 6.322 26.197 1.00 61.31 105 LEU A N 1
ATOM 830 C CA . LEU A 1 105 ? -28.322 5.314 27.119 1.00 61.31 105 LEU A CA 1
ATOM 831 C C . LEU A 1 105 ? -27.511 5.905 28.289 1.00 61.31 105 LEU A C 1
ATOM 833 O O . LEU A 1 105 ? -27.263 5.200 29.272 1.00 61.31 105 LEU A O 1
ATOM 837 N N . ILE A 1 106 ? -27.157 7.197 28.246 1.00 60.44 106 ILE A N 1
ATOM 838 C CA . ILE A 1 106 ? -26.569 7.945 29.375 1.00 60.44 106 ILE A CA 1
ATOM 839 C C . ILE A 1 106 ? -27.704 8.354 30.332 1.00 60.44 106 ILE A C 1
ATOM 841 O O . ILE A 1 106 ? -28.013 9.521 30.570 1.00 60.44 106 ILE A O 1
ATOM 845 N N . GLY A 1 107 ? -28.384 7.342 30.867 1.00 64.69 107 GLY A N 1
ATOM 846 C CA . GLY A 1 107 ? -29.396 7.493 31.900 1.00 64.69 107 GLY A CA 1
ATOM 847 C C . GLY A 1 107 ? -28.781 7.913 33.235 1.00 64.69 107 GLY A C 1
ATOM 848 O O . GLY A 1 107 ? -27.589 7.727 33.490 1.00 64.69 107 GLY A O 1
ATOM 849 N N . LYS A 1 108 ? -29.623 8.471 34.113 1.00 78.25 108 LYS A N 1
ATOM 850 C CA . LYS A 1 108 ? -29.284 8.689 35.526 1.00 78.25 108 LYS A CA 1
ATOM 851 C C . LYS A 1 108 ? -28.657 7.420 36.105 1.00 78.25 108 LYS A C 1
ATOM 853 O O . LYS A 1 108 ? -29.199 6.333 35.920 1.00 78.25 108 LYS A O 1
ATOM 858 N N . CYS A 1 109 ? -27.552 7.582 36.815 1.00 88.81 109 CYS A N 1
ATOM 859 C CA . CYS A 1 109 ? -26.830 6.493 37.456 1.00 88.81 109 CYS A CA 1
ATOM 860 C C . CYS A 1 109 ? -26.868 6.664 38.983 1.00 88.81 109 CYS A C 1
ATOM 862 O O . CYS A 1 109 ? -26.798 7.781 39.498 1.00 88.81 109 CYS A O 1
ATOM 864 N N . ASP A 1 110 ? -26.972 5.561 39.720 1.00 91.25 110 ASP A N 1
ATOM 865 C CA . ASP A 1 110 ? -26.921 5.562 41.187 1.00 91.25 110 ASP A CA 1
ATOM 866 C C . ASP A 1 110 ? -25.579 5.015 41.708 1.00 91.25 110 ASP A C 1
ATOM 868 O O . ASP A 1 110 ? -25.242 5.166 42.883 1.00 91.25 110 ASP A O 1
ATOM 872 N N . SER A 1 111 ? -24.783 4.418 40.821 1.00 90.94 111 SER A N 1
ATOM 873 C CA . SER A 1 111 ? -23.453 3.870 41.053 1.00 90.94 111 SER A CA 1
ATOM 874 C C . SER A 1 111 ? -22.685 3.705 39.733 1.00 90.94 111 SER A C 1
ATOM 876 O O . SER A 1 111 ? -23.273 3.701 38.652 1.00 90.94 111 SER A O 1
ATOM 878 N N . ASP A 1 112 ? -21.368 3.489 39.805 1.00 88.38 112 ASP A N 1
ATOM 879 C CA . ASP A 1 112 ? -20.540 3.179 38.625 1.00 88.38 112 ASP A CA 1
ATOM 880 C C . ASP A 1 112 ? -20.993 1.909 37.882 1.00 88.38 112 ASP A C 1
ATOM 882 O O . ASP A 1 112 ? -20.698 1.750 36.701 1.00 88.38 112 ASP A O 1
ATOM 886 N N . ALA A 1 113 ? -21.705 0.999 38.556 1.00 87.56 113 ALA A N 1
ATOM 887 C CA . ALA A 1 113 ? -22.224 -0.223 37.947 1.00 87.56 113 ALA A CA 1
ATOM 888 C C . ALA A 1 113 ? -23.425 0.031 37.017 1.00 87.56 113 ALA A C 1
ATOM 890 O O . ALA A 1 113 ? -23.707 -0.808 36.162 1.00 87.56 113 ALA A O 1
ATOM 891 N N . ASP A 1 114 ? -24.104 1.175 37.170 1.00 86.38 114 ASP A N 1
ATOM 892 C CA . ASP A 1 114 ? -25.265 1.557 36.355 1.00 86.38 114 ASP A CA 1
ATOM 893 C C . ASP A 1 114 ? -24.849 2.178 35.016 1.00 86.38 114 ASP A C 1
ATOM 895 O O . ASP A 1 114 ? -25.608 2.152 34.046 1.00 86.38 114 ASP A O 1
ATOM 899 N N . CYS A 1 115 ? -23.619 2.687 34.932 1.00 85.69 115 CYS A N 1
ATOM 900 C CA . CYS A 1 115 ? -23.025 3.116 33.678 1.00 85.69 115 CYS A CA 1
ATOM 901 C C . CYS A 1 115 ? -22.657 1.878 32.852 1.00 85.69 115 CYS A C 1
ATOM 903 O O . CYS A 1 115 ? -21.657 1.206 33.122 1.00 85.69 115 CYS A O 1
ATOM 905 N N . LYS A 1 116 ? -23.503 1.543 31.864 1.00 72.50 116 LYS A N 1
ATOM 906 C CA . LYS A 1 116 ? -23.273 0.416 30.946 1.00 72.50 116 LYS A CA 1
ATOM 907 C C . LYS A 1 116 ? -21.859 0.472 30.345 1.00 72.50 116 LYS A C 1
ATOM 909 O O . LYS A 1 116 ? -21.285 1.532 30.114 1.00 72.50 116 LYS A O 1
ATOM 914 N N . ARG A 1 117 ? -21.284 -0.720 30.157 1.00 68.94 117 ARG A N 1
ATOM 915 C CA . ARG A 1 117 ? -19.862 -0.952 29.870 1.00 68.94 117 ARG A CA 1
ATOM 916 C C . ARG A 1 117 ? -19.427 -0.520 28.467 1.00 68.94 117 ARG A C 1
ATOM 918 O O . ARG A 1 117 ? -20.019 -0.975 27.499 1.00 68.94 117 ARG A O 1
ATOM 925 N N . LEU A 1 118 ? -18.262 0.138 28.454 1.00 59.72 118 LEU A N 1
ATOM 926 C CA . LEU A 1 118 ? -17.221 0.179 27.418 1.00 59.72 118 LEU A CA 1
ATOM 927 C C . LEU A 1 118 ? -17.728 0.418 25.994 1.00 59.72 118 LEU A C 1
ATOM 929 O O . LEU A 1 118 ? -17.812 -0.518 25.200 1.00 59.72 118 LEU A O 1
ATOM 933 N N . ASP A 1 119 ? -17.940 1.683 25.646 1.00 65.62 119 ASP A N 1
ATOM 934 C CA . ASP A 1 119 ? -17.946 2.047 24.236 1.00 65.62 119 ASP A CA 1
ATOM 935 C C . ASP A 1 119 ? -16.524 1.966 23.673 1.00 65.62 119 ASP A C 1
ATOM 937 O O . ASP A 1 119 ? -15.528 2.355 24.300 1.00 65.62 119 ASP A O 1
ATOM 941 N N . PHE A 1 120 ? -16.430 1.379 22.483 1.00 64.06 120 PHE A N 1
ATOM 942 C CA . PHE A 1 120 ? -15.178 1.254 21.758 1.00 64.06 120 PHE A CA 1
ATOM 943 C C . PHE A 1 120 ? -14.739 2.638 21.279 1.00 64.06 120 PHE A C 1
ATOM 945 O O . PHE A 1 120 ? -15.356 3.224 20.393 1.00 64.06 120 PHE A O 1
ATOM 952 N N . VAL A 1 121 ? -13.642 3.147 21.837 1.00 72.88 121 VAL A N 1
ATOM 953 C CA . VAL A 1 121 ? -13.097 4.465 21.468 1.00 72.88 121 VAL A CA 1
ATOM 954 C C . VAL A 1 121 ? -12.297 4.365 20.180 1.00 72.88 121 VAL A C 1
ATOM 956 O O . VAL A 1 121 ? -12.305 5.272 19.350 1.00 72.88 121 VAL A O 1
ATOM 959 N N . SER A 1 122 ? -11.587 3.248 20.006 1.00 78.81 122 SER A N 1
ATOM 960 C CA . SER A 1 122 ? -10.752 3.012 18.839 1.00 78.81 122 SER A CA 1
ATOM 961 C C . SER A 1 122 ? -11.133 1.721 18.123 1.00 78.81 122 SER A C 1
ATOM 963 O O . SER A 1 122 ? -11.464 0.703 18.738 1.00 78.81 122 SER A O 1
ATOM 965 N N . LYS A 1 123 ? -10.958 1.726 16.797 1.00 86.12 123 LYS A N 1
ATOM 966 C CA . LYS A 1 123 ? -10.762 0.479 16.046 1.00 86.12 123 LYS A CA 1
ATOM 967 C C . LYS A 1 123 ? -9.545 -0.256 16.628 1.00 86.12 123 LYS A C 1
ATOM 969 O O . LYS A 1 123 ? -8.672 0.377 17.232 1.00 86.12 123 LYS A O 1
ATOM 974 N N . GLN A 1 124 ? -9.484 -1.580 16.474 1.00 91.25 124 GLN A N 1
ATOM 975 C CA . GLN A 1 124 ? -8.263 -2.299 16.845 1.00 91.25 124 GLN A CA 1
ATOM 976 C C . GLN A 1 124 ? -7.094 -1.801 15.998 1.00 91.25 124 GLN A C 1
ATOM 978 O O . GLN A 1 124 ? -7.263 -1.500 14.815 1.00 91.25 124 GLN A O 1
ATOM 983 N N . TYR A 1 125 ? -5.909 -1.745 16.588 1.00 91.75 125 TYR A N 1
ATOM 984 C CA . TYR A 1 125 ? -4.687 -1.364 15.891 1.00 91.75 125 TYR A CA 1
ATOM 985 C C . TYR A 1 125 ? -3.518 -2.233 16.341 1.00 91.75 125 TYR A C 1
ATOM 987 O O . TYR A 1 125 ? -3.550 -2.846 17.404 1.00 91.75 125 TYR A O 1
ATOM 995 N N . CYS A 1 126 ? -2.490 -2.305 15.502 1.00 91.31 126 CYS A N 1
ATOM 996 C CA . CYS A 1 126 ? -1.287 -3.066 15.802 1.00 91.31 126 CYS A CA 1
ATOM 997 C C . CYS A 1 126 ? -0.214 -2.159 16.387 1.00 91.31 126 CYS A C 1
ATOM 999 O O . CYS A 1 126 ? 0.100 -1.117 15.813 1.00 91.31 126 CYS A O 1
ATOM 1001 N N . MET A 1 127 ? 0.387 -2.573 17.495 1.00 91.38 127 MET A N 1
ATOM 1002 C CA . MET A 1 127 ? 1.543 -1.905 18.087 1.00 91.38 127 MET A CA 1
ATOM 1003 C C . MET A 1 127 ? 2.501 -2.988 18.581 1.00 91.38 127 MET A C 1
ATOM 1005 O O . MET A 1 127 ? 2.063 -3.997 19.107 1.00 91.38 127 MET A O 1
ATOM 1009 N N . GLN A 1 128 ? 3.806 -2.854 18.341 1.00 89.69 128 GLN A N 1
ATOM 1010 C CA . GLN A 1 128 ? 4.805 -3.833 18.816 1.00 89.69 128 GLN A CA 1
ATOM 1011 C C . GLN A 1 128 ? 4.493 -5.316 18.477 1.00 89.69 128 GLN A C 1
ATOM 1013 O O . GLN A 1 128 ? 4.901 -6.209 19.204 1.00 89.69 128 GLN A O 1
ATOM 1018 N N . GLY A 1 129 ? 3.781 -5.593 17.375 1.00 86.62 129 GLY A N 1
ATOM 1019 C CA . GLY A 1 129 ? 3.434 -6.958 16.950 1.00 86.62 129 GLY A CA 1
ATOM 1020 C C . GLY A 1 129 ? 2.151 -7.545 17.549 1.00 86.62 129 GLY A C 1
ATOM 1021 O O . GLY A 1 129 ? 1.770 -8.646 17.163 1.00 86.62 129 GLY A O 1
ATOM 1022 N N . HIS A 1 130 ? 1.441 -6.809 18.406 1.00 92.00 130 HIS A N 1
ATOM 1023 C CA . HIS A 1 130 ? 0.224 -7.278 19.072 1.00 92.00 130 HIS A CA 1
ATOM 1024 C C . HIS A 1 130 ? -0.988 -6.396 18.754 1.00 92.00 130 HIS A C 1
ATOM 1026 O O . HIS A 1 130 ? -0.831 -5.265 18.278 1.00 92.00 130 HIS A O 1
ATOM 1032 N N . SER A 1 131 ? -2.194 -6.916 19.000 1.00 94.00 131 SER A N 1
ATOM 1033 C CA . SER A 1 131 ? -3.444 -6.181 18.790 1.00 94.00 131 SER A CA 1
ATOM 1034 C C . SER A 1 131 ? -3.819 -5.407 20.049 1.00 94.00 131 SER A C 1
ATOM 1036 O O . SER A 1 131 ? -3.856 -5.958 21.145 1.00 94.00 131 SER A O 1
ATOM 1038 N N . TYR A 1 132 ? -4.098 -4.119 19.882 1.00 93.56 132 TYR A N 1
ATOM 1039 C CA . TYR A 1 132 ? -4.525 -3.219 20.944 1.00 93.56 132 TYR A CA 1
ATOM 1040 C C . TYR A 1 132 ? -5.908 -2.669 20.625 1.00 93.56 132 TYR A C 1
ATOM 1042 O O . TYR A 1 132 ? -6.242 -2.405 19.463 1.00 93.56 132 TYR A O 1
ATOM 1050 N N . ARG A 1 133 ? -6.702 -2.437 21.671 1.00 89.94 133 ARG A N 1
ATOM 1051 C CA . ARG A 1 133 ? -7.967 -1.705 21.577 1.00 89.94 133 ARG A CA 1
ATOM 1052 C C . ARG A 1 133 ? -8.124 -0.778 22.778 1.00 89.94 133 ARG A C 1
ATOM 1054 O O . ARG A 1 133 ? -7.840 -1.179 23.901 1.00 89.94 133 ARG A O 1
ATOM 1061 N N . ILE A 1 134 ? -8.563 0.457 22.546 1.00 86.62 134 ILE A N 1
ATOM 1062 C CA . ILE A 1 134 ? -8.814 1.438 23.608 1.00 86.62 134 ILE A CA 1
ATOM 1063 C C . ILE A 1 134 ? -10.316 1.499 23.882 1.00 86.62 134 ILE A C 1
ATOM 1065 O O . ILE A 1 134 ? -11.122 1.569 22.950 1.00 86.62 134 ILE A O 1
ATOM 1069 N N . TYR A 1 135 ? -10.673 1.503 25.162 1.00 84.88 135 TYR A N 1
ATOM 1070 C CA . TYR A 1 135 ? -12.047 1.617 25.634 1.00 84.88 135 TYR A CA 1
ATOM 1071 C C . TYR A 1 135 ? -12.145 2.715 26.677 1.00 84.88 135 TYR A C 1
ATOM 1073 O O . TYR A 1 135 ? -11.260 2.862 27.527 1.00 84.88 135 TYR A O 1
ATOM 1081 N N . ASP A 1 136 ? -13.263 3.426 26.653 1.00 83.62 136 ASP A N 1
ATOM 1082 C CA . ASP A 1 136 ? -13.613 4.356 27.707 1.00 83.62 136 ASP A CA 1
ATOM 1083 C C . ASP A 1 136 ? -14.347 3.583 28.799 1.00 83.62 136 ASP A C 1
ATOM 1085 O O . ASP A 1 136 ? -15.380 2.945 28.580 1.00 83.62 136 ASP A O 1
ATOM 1089 N N . ARG A 1 137 ? -13.806 3.633 30.013 1.00 84.00 137 ARG A N 1
ATOM 1090 C CA . ARG A 1 137 ? -14.538 3.255 31.213 1.00 84.00 137 ARG A CA 1
ATOM 1091 C C . ARG A 1 137 ? -15.351 4.460 31.656 1.00 84.00 137 ARG A C 1
ATOM 1093 O O . ARG A 1 137 ? -14.791 5.516 31.957 1.00 84.00 137 ARG A O 1
ATOM 1100 N N . TYR A 1 138 ? -16.655 4.258 31.763 1.00 84.56 138 TYR A N 1
ATOM 1101 C CA . TYR A 1 138 ? -17.577 5.231 32.324 1.00 84.56 138 TYR A CA 1
ATOM 1102 C C . TYR A 1 138 ? -17.737 5.010 33.829 1.00 84.56 138 TYR A C 1
ATOM 1104 O O . TYR A 1 138 ? -17.675 3.879 34.313 1.00 84.56 138 TYR A O 1
ATOM 1112 N N . GLY A 1 139 ? -17.907 6.102 34.562 1.00 88.25 139 GLY A N 1
ATOM 1113 C CA . GLY A 1 139 ? -18.255 6.121 35.978 1.00 88.25 139 GLY A CA 1
ATOM 1114 C C . GLY A 1 139 ? -19.369 7.129 36.222 1.00 88.25 139 GLY A C 1
ATOM 1115 O O . GLY A 1 139 ? -19.640 7.988 35.379 1.00 88.25 139 GLY A O 1
ATOM 1116 N N . CYS A 1 140 ? -20.038 7.006 37.359 1.00 91.69 140 CYS A N 1
ATOM 1117 C CA . CYS A 1 140 ? -21.190 7.822 37.687 1.00 91.69 140 CYS A CA 1
ATOM 1118 C C . CYS A 1 140 ? -20.767 9.104 38.410 1.00 91.69 140 CYS A C 1
ATOM 1120 O O . CYS A 1 140 ? -20.387 9.091 39.583 1.00 91.69 140 CYS A O 1
ATOM 1122 N N . GLU A 1 141 ? -20.866 10.243 37.730 1.00 91.69 141 GLU A N 1
ATOM 1123 C CA . GLU A 1 141 ? -20.672 11.546 38.357 1.00 91.69 141 GLU A CA 1
ATOM 1124 C C . GLU A 1 141 ? -21.947 11.949 39.111 1.00 91.69 141 GLU A C 1
ATOM 1126 O O . GLU A 1 141 ? -23.036 11.933 38.542 1.00 91.69 141 GLU A O 1
ATOM 1131 N N . ASN A 1 142 ? -21.815 12.349 40.382 1.00 91.69 142 ASN A N 1
ATOM 1132 C CA . ASN A 1 142 ? -22.924 12.737 41.273 1.00 91.69 142 ASN A CA 1
ATOM 1133 C C . ASN A 1 142 ? -23.979 11.638 41.517 1.00 91.69 142 ASN A C 1
ATOM 1135 O O . ASN A 1 142 ? -25.177 11.933 41.579 1.00 91.69 142 ASN A O 1
ATOM 1139 N N . ALA A 1 143 ? -23.527 10.393 41.677 1.00 92.81 143 ALA A N 1
ATOM 1140 C CA . ALA A 1 143 ? -24.349 9.222 41.983 1.00 92.81 143 ALA A CA 1
ATOM 1141 C C . ALA A 1 143 ? -25.425 9.475 43.060 1.00 92.81 143 ALA A C 1
ATOM 1143 O O . ALA A 1 143 ? -25.155 10.085 44.099 1.00 92.81 143 ALA A O 1
ATOM 1144 N N . GLY A 1 144 ? -26.653 9.009 42.806 1.00 87.31 144 GLY A N 1
ATOM 1145 C CA . GLY A 1 144 ? -27.788 9.132 43.731 1.00 87.31 144 GLY A CA 1
ATOM 1146 C C . GLY A 1 144 ? -28.441 10.520 43.783 1.00 87.31 144 GLY A C 1
ATOM 1147 O O . GLY A 1 144 ? -29.281 10.778 44.648 1.00 87.31 144 GLY A O 1
ATOM 1148 N N . THR A 1 145 ? -28.069 11.438 42.883 1.00 90.31 145 THR A N 1
ATOM 1149 C CA . THR A 1 145 ? -28.681 12.773 42.771 1.00 90.31 145 THR A CA 1
ATOM 1150 C C . THR A 1 145 ? -29.473 12.924 41.473 1.00 90.31 145 THR A C 1
ATOM 1152 O O . THR A 1 145 ? -29.296 12.180 40.513 1.00 90.31 145 THR A O 1
ATOM 1155 N N . THR A 1 146 ? -30.332 13.944 41.385 1.00 85.44 146 THR A N 1
ATOM 1156 C CA . THR A 1 146 ? -31.037 14.264 40.129 1.00 85.44 146 THR A CA 1
ATOM 1157 C C . THR A 1 146 ? -30.105 14.720 39.006 1.00 85.44 146 THR A C 1
ATOM 1159 O O . THR A 1 146 ? -30.535 14.738 37.855 1.00 85.44 146 THR A O 1
ATOM 1162 N N . SER A 1 147 ? -28.867 15.089 39.345 1.00 87.88 147 SER A N 1
ATOM 1163 C CA . SER A 1 147 ? -27.817 15.523 38.420 1.00 87.88 147 SER A CA 1
ATOM 1164 C C . SER A 1 147 ? -26.831 14.398 38.088 1.00 87.88 147 SER A C 1
ATOM 1166 O O . SER A 1 147 ? -25.768 14.680 37.532 1.00 87.88 147 SER A O 1
ATOM 1168 N N . ALA A 1 148 ? -27.144 13.153 38.467 1.00 90.38 148 ALA A N 1
ATOM 1169 C CA . ALA A 1 148 ? -26.290 12.015 38.185 1.00 90.38 148 ALA A CA 1
ATOM 1170 C C . ALA A 1 148 ? -26.191 11.758 36.677 1.00 90.38 148 ALA A C 1
ATOM 1172 O O . ALA A 1 148 ? -27.214 11.717 35.988 1.00 90.38 148 ALA A O 1
ATOM 1173 N N . LYS A 1 149 ? -24.968 11.574 36.176 1.00 89.31 149 LYS A N 1
ATOM 1174 C CA . LYS A 1 149 ? -24.691 11.264 34.767 1.00 89.31 149 LYS A CA 1
ATOM 1175 C C . LYS A 1 149 ? -23.451 10.385 34.642 1.00 89.31 149 LYS A C 1
ATOM 1177 O O . LYS A 1 149 ? -22.507 10.525 35.419 1.00 89.31 149 LYS A O 1
ATOM 1182 N N . CYS A 1 150 ? -23.427 9.515 33.641 1.00 87.62 150 CYS A N 1
ATOM 1183 C CA . CYS A 1 150 ? -22.231 8.743 33.327 1.00 87.62 150 CYS A CA 1
ATOM 1184 C C . CYS A 1 150 ? -21.218 9.616 32.580 1.00 87.62 150 CYS A C 1
ATOM 1186 O O . CYS A 1 150 ? -21.552 10.254 31.583 1.00 87.62 150 CYS A O 1
ATOM 1188 N N . VAL A 1 151 ? -19.979 9.648 33.063 1.00 87.62 151 VAL A N 1
ATOM 1189 C CA . VAL A 1 151 ? -18.857 10.359 32.435 1.00 87.62 151 VAL A CA 1
ATOM 1190 C C . VAL A 1 151 ? -17.698 9.402 32.205 1.00 87.62 151 VAL A C 1
ATOM 1192 O O . VAL A 1 151 ? -17.536 8.430 32.942 1.00 87.62 151 VAL A O 1
ATOM 1195 N N . VAL A 1 152 ? -16.868 9.678 31.201 1.00 86.00 152 VAL A N 1
ATOM 1196 C CA . VAL A 1 152 ? -15.626 8.926 30.989 1.00 86.00 152 VAL A CA 1
ATOM 1197 C C . VAL A 1 152 ? -14.687 9.195 32.164 1.00 86.00 152 VAL A C 1
ATOM 1199 O O . VAL A 1 152 ? -14.255 10.328 32.373 1.00 86.00 152 VAL A O 1
ATOM 1202 N N . VAL A 1 153 ? -14.371 8.157 32.940 1.00 86.06 153 VAL A N 1
ATOM 1203 C CA . VAL A 1 153 ? -13.465 8.257 34.096 1.00 86.06 153 VAL A CA 1
ATOM 1204 C C . VAL A 1 153 ? -12.050 7.794 33.770 1.00 86.06 153 VAL A C 1
ATOM 1206 O O . VAL A 1 153 ? -11.103 8.224 34.430 1.00 86.06 153 VAL A O 1
ATOM 1209 N N . LYS A 1 154 ? -11.876 6.909 32.778 1.00 80.81 154 LYS A N 1
ATOM 1210 C CA . LYS A 1 154 ? -10.563 6.356 32.425 1.00 80.81 154 LYS A CA 1
ATOM 1211 C C . LYS A 1 154 ? -10.555 5.735 31.029 1.00 80.81 154 LYS A C 1
ATOM 1213 O O . LYS A 1 154 ? -11.495 5.037 30.676 1.00 80.81 154 LYS A O 1
ATOM 1218 N N . GLN A 1 155 ? -9.446 5.887 30.308 1.00 82.94 155 GLN A N 1
ATOM 1219 C CA . GLN A 1 155 ? -9.134 5.072 29.133 1.00 82.94 155 GLN A CA 1
ATOM 1220 C C . GLN A 1 155 ? -8.396 3.803 29.562 1.00 82.94 155 GLN A C 1
ATOM 1222 O O . GLN A 1 155 ? -7.369 3.867 30.245 1.00 82.94 155 GLN A O 1
ATOM 1227 N N . GLU A 1 156 ? -8.932 2.644 29.197 1.00 80.25 156 GLU A N 1
ATOM 1228 C CA . GLU A 1 156 ? -8.286 1.348 29.398 1.00 80.25 156 GLU A CA 1
ATOM 1229 C C . GLU A 1 156 ? -7.865 0.785 28.041 1.00 80.25 156 GLU A C 1
ATOM 1231 O O . GLU A 1 156 ? -8.557 0.952 27.037 1.00 80.25 156 GLU A O 1
ATOM 1236 N N . THR A 1 157 ? -6.703 0.142 27.999 1.00 85.25 157 THR A N 1
ATOM 1237 C CA . THR A 1 157 ? -6.210 -0.527 26.798 1.00 85.25 157 THR A CA 1
ATOM 1238 C C . THR A 1 157 ? -6.304 -2.026 27.016 1.00 85.25 157 THR A C 1
ATOM 1240 O O . THR A 1 157 ? -5.720 -2.551 27.963 1.00 85.25 157 THR A O 1
ATOM 1243 N N . ASP A 1 158 ? -7.053 -2.694 26.151 1.00 85.38 158 ASP A N 1
ATOM 1244 C CA . ASP A 1 158 ? -7.038 -4.145 26.027 1.00 85.38 158 ASP A CA 1
ATOM 1245 C C . ASP A 1 158 ? -5.969 -4.549 25.020 1.00 85.38 158 ASP A C 1
ATOM 1247 O O . ASP A 1 158 ? -5.651 -3.804 24.083 1.00 85.38 158 ASP A O 1
ATOM 1251 N N . PHE A 1 159 ? -5.429 -5.736 25.229 1.00 90.38 159 PHE A N 1
ATOM 1252 C CA . PHE A 1 159 ? -4.289 -6.252 24.502 1.00 90.38 159 PHE A CA 1
ATOM 1253 C C . PHE A 1 159 ? -4.506 -7.737 24.223 1.00 90.38 159 PHE A C 1
ATOM 1255 O O . PHE A 1 159 ? -4.683 -8.529 25.147 1.00 90.38 159 PHE A O 1
ATOM 1262 N N . GLU A 1 160 ? -4.461 -8.110 22.946 1.00 93.12 160 GLU A N 1
ATOM 1263 C CA . GLU A 1 160 ? -4.366 -9.501 22.509 1.00 93.12 160 GLU A CA 1
ATOM 1264 C C . GLU A 1 160 ? -2.930 -9.758 22.047 1.00 93.12 160 GLU A C 1
ATOM 1266 O O . GLU A 1 160 ? -2.458 -9.190 21.053 1.00 93.12 160 GLU A O 1
ATOM 1271 N N . GLU A 1 161 ? -2.240 -10.636 22.773 1.00 94.38 161 GLU A N 1
ATOM 1272 C CA . GLU A 1 161 ? -0.923 -11.116 22.382 1.00 94.38 161 GLU A CA 1
ATOM 1273 C C . GLU A 1 161 ? -1.056 -11.983 21.125 1.00 94.38 161 GLU A C 1
ATOM 1275 O O . GLU A 1 161 ? -1.703 -13.031 21.135 1.00 94.38 161 GLU A O 1
ATOM 1280 N N . CYS A 1 162 ? -0.464 -11.548 20.013 1.00 92.38 162 CYS A N 1
ATOM 1281 C CA . CYS A 1 162 ? -0.286 -12.437 18.873 1.00 92.38 162 CYS A CA 1
ATOM 1282 C C . CYS A 1 162 ? 0.833 -13.442 19.188 1.00 92.38 162 CYS A C 1
ATOM 1284 O O . CYS A 1 162 ? 1.997 -13.053 19.284 1.00 92.38 162 CYS A O 1
ATOM 1286 N N . ASP A 1 163 ? 0.461 -14.714 19.349 1.00 91.44 163 ASP A N 1
ATOM 1287 C CA . ASP A 1 163 ? 1.388 -15.839 19.527 1.00 91.44 163 ASP A CA 1
ATOM 1288 C C . ASP A 1 163 ? 2.395 -15.958 18.367 1.00 91.44 163 ASP A C 1
ATOM 1290 O O . ASP A 1 163 ? 2.245 -15.340 17.313 1.00 91.44 163 ASP A O 1
ATOM 1294 N N . SER A 1 164 ? 3.419 -16.800 18.526 1.00 84.75 164 SER A N 1
ATOM 1295 C CA . SER A 1 164 ? 4.517 -16.947 17.556 1.00 84.75 164 SER A CA 1
ATOM 1296 C C . SER A 1 164 ? 4.103 -17.422 16.155 1.00 84.75 164 SER A C 1
ATOM 1298 O O . SER A 1 164 ? 4.875 -17.258 15.211 1.00 84.75 164 SER A O 1
ATOM 1300 N N . ASP A 1 165 ? 2.909 -17.997 15.995 1.00 84.75 165 ASP A N 1
ATOM 1301 C CA . ASP A 1 165 ? 2.329 -18.403 14.710 1.00 84.75 165 ASP A CA 1
ATOM 1302 C C . ASP A 1 165 ? 1.345 -17.364 14.127 1.00 84.75 165 ASP A C 1
ATOM 1304 O O . ASP A 1 165 ? 0.727 -17.596 13.077 1.00 84.75 165 ASP A O 1
ATOM 1308 N N . ARG A 1 166 ? 1.199 -16.203 14.782 1.00 88.56 166 ARG A N 1
ATOM 1309 C CA . ARG A 1 166 ? 0.295 -15.118 14.396 1.00 88.56 166 ARG A CA 1
ATOM 1310 C C . ARG A 1 166 ? 1.048 -13.802 14.213 1.00 88.56 166 ARG A C 1
ATOM 1312 O O . ARG A 1 166 ? 2.094 -13.546 14.792 1.00 88.56 166 ARG A O 1
ATOM 1319 N N . VAL A 1 167 ? 0.479 -12.935 13.390 1.00 88.50 167 VAL A N 1
ATOM 1320 C CA . VAL A 1 167 ? 0.975 -11.589 13.120 1.00 88.50 167 VAL A CA 1
ATOM 1321 C C . VAL A 1 167 ? -0.157 -10.591 13.299 1.00 88.50 167 VAL A C 1
ATOM 1323 O O . VAL A 1 167 ? -1.275 -10.830 12.837 1.00 88.50 167 VAL A O 1
ATOM 1326 N N . CYS A 1 168 ? 0.111 -9.463 13.956 1.00 90.50 168 CYS A N 1
ATOM 1327 C CA . CYS A 1 168 ? -0.872 -8.391 14.000 1.00 90.50 168 CYS A CA 1
ATOM 1328 C C . CYS A 1 168 ? -0.924 -7.668 12.653 1.00 90.50 168 CYS A C 1
ATOM 1330 O O . CYS A 1 168 ? 0.051 -7.040 12.237 1.00 90.50 168 CYS A O 1
ATOM 1332 N N . LYS A 1 169 ? -2.087 -7.695 12.000 1.00 88.69 169 LYS A N 1
ATOM 1333 C CA . LYS A 1 169 ? -2.362 -6.941 10.775 1.00 88.69 169 LYS A CA 1
ATOM 1334 C C . LYS A 1 169 ? -3.739 -6.297 10.861 1.00 88.69 169 LYS A C 1
ATOM 1336 O O . LYS A 1 169 ? -4.714 -6.957 11.203 1.00 88.69 169 LYS A O 1
ATOM 1341 N N . ALA A 1 170 ? -3.810 -4.998 10.563 1.00 88.56 170 ALA A N 1
ATOM 1342 C CA . ALA A 1 170 ? -5.046 -4.208 10.627 1.00 88.56 170 ALA A CA 1
ATOM 1343 C C . ALA A 1 170 ? -5.806 -4.339 11.969 1.00 88.56 170 ALA A C 1
ATOM 1345 O O . ALA A 1 170 ? -7.031 -4.356 12.006 1.00 88.56 170 ALA A O 1
ATOM 1346 N N . GLY A 1 171 ? -5.063 -4.458 13.074 1.00 91.00 171 GLY A N 1
ATOM 1347 C CA . GLY A 1 171 ? -5.622 -4.616 14.414 1.00 91.00 171 GLY A CA 1
ATOM 1348 C C . GLY A 1 171 ? -6.063 -6.034 14.779 1.00 91.00 171 GLY A C 1
ATOM 1349 O O . GLY A 1 171 ? -6.554 -6.226 15.882 1.00 91.00 171 GLY A O 1
ATOM 1350 N N . ALA A 1 172 ? -5.876 -7.038 13.926 1.00 92.00 172 ALA A N 1
ATOM 1351 C CA . ALA A 1 172 ? -6.221 -8.424 14.237 1.00 92.00 172 ALA A CA 1
ATOM 1352 C C . ALA A 1 172 ? -4.974 -9.315 14.256 1.00 92.00 172 ALA A C 1
ATOM 1354 O O . ALA A 1 172 ? -4.101 -9.182 13.399 1.00 92.00 172 ALA A O 1
ATOM 1355 N N . CYS A 1 173 ? -4.911 -10.262 15.195 1.00 93.00 173 CYS A N 1
ATOM 1356 C CA . CYS A 1 173 ? -3.912 -11.327 15.160 1.00 93.00 173 CYS A CA 1
ATOM 1357 C C . CYS A 1 173 ? -4.318 -12.370 14.105 1.00 93.00 173 CYS A C 1
ATOM 1359 O O . CYS A 1 173 ? -5.230 -13.176 14.309 1.00 93.00 173 CYS A O 1
ATOM 1361 N N . LEU A 1 174 ? -3.651 -12.372 12.957 1.00 90.62 174 LEU A N 1
ATOM 1362 C CA . LEU A 1 174 ? -3.897 -13.315 11.868 1.00 90.62 174 LEU A CA 1
ATOM 1363 C C . LEU A 1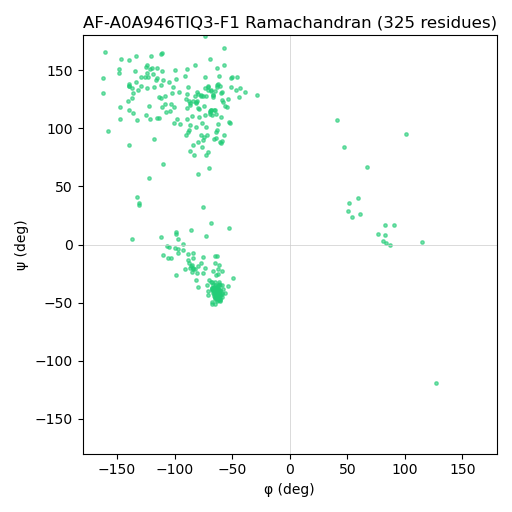 174 ? -2.870 -14.439 11.913 1.00 90.62 174 LEU A C 1
ATOM 1365 O O . LEU A 1 174 ? -1.704 -14.186 12.184 1.00 90.62 174 LEU A O 1
ATOM 1369 N N . LYS A 1 175 ? -3.274 -15.678 11.616 1.00 89.69 175 LYS A N 1
ATOM 1370 C CA . LYS A 1 175 ? -2.304 -16.766 11.424 1.00 89.69 175 LYS A CA 1
ATOM 1371 C C . LYS A 1 175 ? -1.378 -16.433 10.258 1.00 89.69 175 LYS A C 1
ATOM 1373 O O . LYS A 1 175 ? -1.864 -16.010 9.211 1.00 89.69 175 LYS A O 1
ATOM 1378 N N . LEU A 1 176 ? -0.079 -16.679 10.418 1.00 81.12 176 LEU A N 1
ATOM 1379 C CA . LEU A 1 176 ? 0.928 -16.471 9.368 1.00 81.12 176 LEU A CA 1
ATOM 1380 C C . LEU A 1 176 ? 0.568 -17.198 8.063 1.00 81.12 176 LEU A C 1
ATOM 1382 O O . LEU A 1 176 ? 0.754 -16.644 6.986 1.00 81.12 176 LEU A O 1
ATOM 1386 N N . SER A 1 177 ? -0.035 -18.388 8.152 1.00 80.75 177 SER A N 1
ATOM 1387 C CA . SER A 1 177 ? -0.516 -19.154 6.992 1.00 80.75 177 SER A CA 1
ATOM 1388 C C . SER A 1 177 ? -1.619 -18.459 6.183 1.00 80.75 177 SER A C 1
ATOM 1390 O O . SER A 1 177 ? -1.795 -18.774 5.010 1.00 80.75 177 SER A O 1
ATOM 1392 N N . ASN A 1 178 ? -2.333 -17.493 6.770 1.00 84.25 178 ASN A N 1
ATOM 1393 C CA . ASN A 1 178 ? -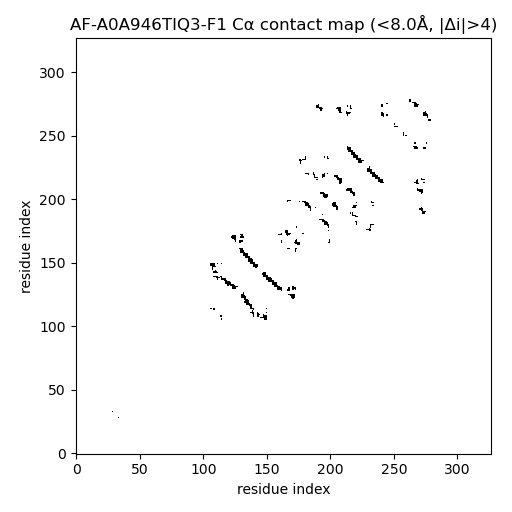3.400 -16.745 6.103 1.00 84.25 178 ASN A CA 1
ATOM 1394 C C . ASN A 1 178 ? -2.933 -15.399 5.539 1.00 84.25 178 ASN A C 1
ATOM 1396 O O . ASN A 1 178 ? -3.725 -14.719 4.885 1.00 84.25 178 ASN A O 1
ATOM 1400 N N . VAL A 1 179 ? -1.698 -14.972 5.817 1.00 81.69 179 VAL A N 1
ATOM 1401 C CA . VAL A 1 179 ? -1.199 -13.696 5.309 1.00 81.69 179 VAL A CA 1
ATOM 1402 C C . VAL A 1 179 ? -0.358 -13.955 4.063 1.00 81.69 179 VAL A C 1
ATOM 1404 O O . VAL A 1 179 ? 0.749 -14.479 4.180 1.00 81.69 179 VAL A O 1
ATOM 1407 N N . PRO A 1 180 ? -0.859 -13.608 2.866 1.00 84.44 180 PRO A N 1
ATOM 1408 C CA . PRO A 1 180 ? -0.119 -13.856 1.644 1.00 84.44 180 PRO A CA 1
ATOM 1409 C C . PRO A 1 180 ? 1.121 -12.963 1.605 1.00 84.44 180 PRO A C 1
ATOM 1411 O O . PRO A 1 180 ? 1.037 -11.754 1.837 1.00 84.44 180 PRO A O 1
ATOM 1414 N N . CYS A 1 181 ? 2.256 -13.570 1.278 1.00 90.50 181 CYS A N 1
ATOM 1415 C CA . CYS A 1 181 ? 3.379 -12.850 0.705 1.00 90.50 181 CYS A CA 1
ATOM 1416 C C . CYS A 1 181 ? 2.986 -12.455 -0.721 1.00 90.50 181 CYS A C 1
ATOM 1418 O O . CYS A 1 181 ? 2.435 -13.280 -1.456 1.00 90.50 181 CYS A O 1
ATOM 1420 N N . ARG A 1 182 ? 3.214 -11.197 -1.098 1.00 92.81 182 ARG A N 1
ATOM 1421 C CA . ARG A 1 182 ? 2.962 -10.728 -2.464 1.00 92.81 182 ARG A CA 1
ATOM 1422 C C . ARG A 1 182 ? 4.280 -10.374 -3.118 1.00 92.81 182 ARG A C 1
ATOM 1424 O O . ARG A 1 182 ? 5.002 -9.543 -2.581 1.00 92.81 182 ARG A O 1
ATOM 1431 N N . ASP A 1 183 ? 4.506 -10.945 -4.288 1.00 93.50 183 ASP A N 1
ATOM 1432 C CA . ASP A 1 183 ? 5.644 -10.648 -5.143 1.00 93.50 183 ASP A CA 1
ATOM 1433 C C . ASP A 1 183 ? 5.179 -9.939 -6.412 1.00 93.50 183 ASP A C 1
ATOM 1435 O O . ASP A 1 183 ? 4.135 -10.308 -6.958 1.00 93.50 183 ASP A O 1
ATOM 1439 N N . THR A 1 184 ? 5.882 -8.903 -6.868 1.00 95.25 184 THR A N 1
ATOM 1440 C CA . THR A 1 184 ? 5.434 -8.131 -8.045 1.00 95.25 184 THR A CA 1
ATOM 1441 C C . THR A 1 184 ? 5.839 -8.751 -9.374 1.00 95.25 184 THR A C 1
ATOM 1443 O O . THR A 1 184 ? 5.216 -8.429 -10.380 1.00 95.25 184 THR A O 1
ATOM 1446 N N . ASP A 1 185 ? 6.837 -9.626 -9.383 1.00 90.25 185 ASP A N 1
ATOM 1447 C CA . ASP A 1 185 ? 7.391 -10.284 -10.574 1.00 90.25 185 ASP A CA 1
ATOM 1448 C C . 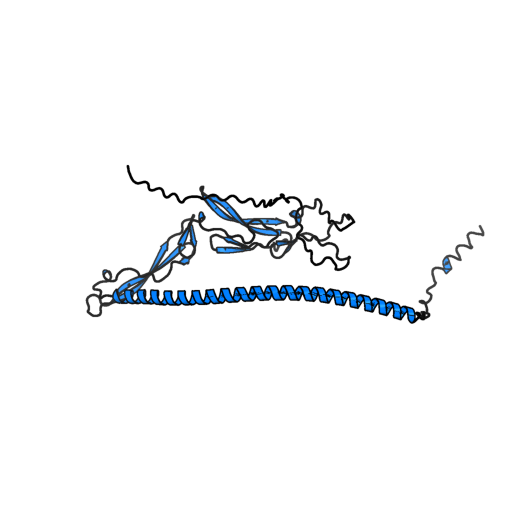ASP A 1 185 ? 7.102 -11.799 -10.617 1.00 90.25 185 ASP A C 1
ATOM 1450 O O . ASP A 1 185 ? 7.562 -12.511 -11.511 1.00 90.25 185 ASP A O 1
ATOM 1454 N N . GLY A 1 186 ? 6.299 -12.294 -9.667 1.00 86.94 186 GLY A N 1
ATOM 1455 C CA . GLY A 1 186 ? 5.834 -13.677 -9.630 1.00 86.94 186 GLY A CA 1
ATOM 1456 C C . GLY A 1 186 ? 6.816 -14.680 -9.021 1.00 86.94 186 GLY A C 1
ATOM 1457 O O . GLY A 1 186 ? 6.609 -15.883 -9.200 1.00 86.94 186 GLY A O 1
ATOM 1458 N N . GLY A 1 187 ? 7.836 -14.233 -8.284 1.00 88.94 187 GLY A N 1
ATOM 1459 C CA . GLY A 1 187 ? 8.731 -15.106 -7.532 1.00 88.94 187 GLY A CA 1
ATOM 1460 C C . GLY A 1 187 ? 10.190 -14.839 -7.867 1.00 88.94 187 GLY A C 1
ATOM 1461 O O . GLY A 1 187 ? 10.712 -13.772 -7.611 1.00 88.94 187 GLY A O 1
ATOM 1462 N N . TYR A 1 188 ? 10.888 -15.845 -8.388 1.00 88.88 188 TYR A N 1
ATOM 1463 C CA . TYR A 1 188 ? 12.301 -15.700 -8.738 1.00 88.88 188 TYR A CA 1
ATOM 1464 C C . TYR A 1 188 ? 12.436 -15.159 -10.171 1.00 88.88 188 TYR A C 1
ATOM 1466 O O . TYR A 1 188 ? 12.353 -15.951 -11.117 1.00 88.88 188 TYR A O 1
ATOM 1474 N N . ASN A 1 189 ? 12.660 -13.855 -10.351 1.00 90.12 189 ASN A N 1
ATOM 1475 C CA . ASN A 1 189 ? 12.795 -13.213 -11.658 1.00 90.12 189 ASN A CA 1
ATOM 1476 C C . ASN A 1 189 ? 13.897 -12.136 -11.712 1.00 90.12 189 ASN A C 1
ATOM 1478 O O . ASN A 1 189 ? 13.654 -10.938 -11.722 1.00 90.12 189 ASN A O 1
ATOM 1482 N N . TYR A 1 190 ? 15.126 -12.573 -11.977 1.00 89.75 190 TYR A N 1
ATOM 1483 C CA . TYR A 1 190 ? 16.319 -11.710 -12.010 1.00 89.75 190 TYR A CA 1
ATOM 1484 C C . TYR A 1 190 ? 16.339 -10.633 -13.109 1.00 89.75 190 TYR A C 1
ATOM 1486 O O . TYR A 1 190 ? 17.267 -9.820 -13.154 1.00 89.75 190 TYR A O 1
ATOM 1494 N N . PHE A 1 191 ? 15.403 -10.682 -14.058 1.00 89.06 191 PHE A N 1
ATOM 1495 C CA . PHE A 1 191 ? 15.359 -9.792 -15.221 1.00 89.06 191 PHE A CA 1
ATOM 1496 C C . PHE A 1 191 ? 14.316 -8.684 -15.081 1.00 89.06 191 PHE A C 1
ATOM 1498 O O . PHE A 1 191 ? 14.309 -7.749 -15.882 1.00 89.06 191 PHE A O 1
ATOM 1505 N N . GLU A 1 192 ? 13.441 -8.780 -14.087 1.00 91.00 192 GLU A N 1
ATOM 1506 C CA . GLU A 1 192 ? 12.431 -7.780 -13.778 1.00 91.00 192 GLU A CA 1
ATOM 1507 C C . GLU A 1 192 ? 12.627 -7.341 -12.336 1.00 91.00 192 GLU A C 1
ATOM 1509 O O . GLU A 1 192 ? 13.064 -8.108 -11.495 1.00 91.00 192 GLU A O 1
ATOM 1514 N N . LYS A 1 193 ? 12.393 -6.063 -12.047 1.00 93.12 193 LYS A N 1
ATOM 1515 C CA . LYS A 1 193 ? 12.615 -5.569 -10.693 1.00 93.12 193 LYS A CA 1
ATOM 1516 C C . LYS A 1 193 ? 11.435 -5.976 -9.820 1.00 93.12 193 LYS A C 1
ATOM 1518 O O . LYS A 1 193 ? 10.358 -5.384 -9.947 1.00 93.12 193 LYS A O 1
ATOM 1523 N N . GLY A 1 194 ? 11.659 -6.899 -8.902 1.00 95.31 194 GLY A N 1
ATOM 1524 C CA . GLY A 1 194 ? 10.696 -7.348 -7.916 1.00 95.31 194 GLY A CA 1
ATOM 1525 C C . GLY A 1 194 ? 10.598 -6.447 -6.688 1.00 95.31 194 GLY A C 1
ATOM 1526 O O . GLY A 1 194 ? 11.500 -5.690 -6.301 1.00 95.31 194 GLY A O 1
ATOM 1527 N N . THR A 1 195 ? 9.432 -6.484 -6.054 1.00 96.12 195 THR A N 1
ATOM 1528 C CA . THR A 1 195 ? 9.189 -5.985 -4.705 1.00 96.12 195 THR A CA 1
ATOM 1529 C C . THR A 1 195 ? 8.277 -6.950 -3.981 1.00 96.12 195 THR A C 1
ATOM 1531 O O . THR A 1 195 ? 7.088 -7.065 -4.278 1.00 96.12 195 THR A O 1
ATOM 1534 N N . VAL A 1 196 ? 8.827 -7.552 -2.938 1.00 96.00 196 VAL A N 1
ATOM 1535 C CA . VAL A 1 196 ? 8.093 -8.418 -2.038 1.00 96.00 196 VAL A CA 1
ATOM 1536 C C . VAL A 1 196 ? 7.464 -7.607 -0.923 1.00 96.00 196 VAL A C 1
ATOM 1538 O O . VAL A 1 196 ? 8.107 -6.761 -0.299 1.00 96.00 196 VAL A O 1
ATOM 1541 N N . VAL A 1 197 ? 6.204 -7.901 -0.631 1.00 92.00 197 VAL A N 1
ATOM 1542 C CA . VAL A 1 197 ? 5.520 -7.461 0.581 1.00 92.00 197 VAL A CA 1
ATOM 1543 C C . VAL A 1 197 ? 5.349 -8.669 1.490 1.00 92.00 197 VAL A C 1
ATOM 1545 O O . VAL A 1 197 ? 4.627 -9.608 1.147 1.00 92.00 197 VAL A O 1
ATOM 1548 N N . ASP A 1 198 ? 6.024 -8.648 2.639 1.00 89.69 198 ASP A N 1
ATOM 1549 C CA . ASP A 1 198 ? 5.945 -9.728 3.624 1.00 89.69 198 ASP A CA 1
ATOM 1550 C C . ASP A 1 198 ? 4.600 -9.737 4.383 1.00 89.69 198 ASP A C 1
ATOM 1552 O O . ASP A 1 198 ? 3.725 -8.882 4.199 1.00 89.69 198 ASP A O 1
ATOM 1556 N N . ALA A 1 199 ? 4.435 -10.701 5.292 1.00 83.50 199 ALA A N 1
ATOM 1557 C CA . ALA A 1 199 ? 3.234 -10.808 6.117 1.00 83.50 199 ALA A CA 1
ATOM 1558 C C . ALA A 1 199 ? 2.998 -9.588 7.040 1.00 83.50 199 ALA A C 1
ATOM 1560 O O . ALA A 1 199 ? 1.855 -9.291 7.397 1.00 83.50 199 ALA A O 1
ATOM 1561 N N . LEU A 1 200 ? 4.055 -8.856 7.396 1.00 82.06 200 LEU A N 1
ATOM 1562 C CA . LEU A 1 200 ? 4.007 -7.639 8.211 1.00 82.06 200 LEU A CA 1
ATOM 1563 C C . LEU A 1 200 ? 3.695 -6.385 7.376 1.00 82.06 200 LEU A C 1
ATOM 1565 O O . LEU A 1 200 ? 3.457 -5.317 7.938 1.00 82.06 200 LEU A O 1
ATOM 1569 N N . GLY A 1 201 ? 3.662 -6.499 6.046 1.00 83.62 201 GLY A N 1
ATOM 1570 C CA . GLY A 1 201 ? 3.532 -5.361 5.138 1.00 83.62 201 GLY A CA 1
ATOM 1571 C C . GLY A 1 201 ? 4.859 -4.653 4.845 1.00 83.62 201 GLY A C 1
ATOM 1572 O O . GLY A 1 201 ? 4.852 -3.596 4.209 1.00 83.62 201 GLY A O 1
ATOM 1573 N N . THR A 1 202 ? 5.990 -5.210 5.283 1.00 88.94 202 THR A N 1
ATOM 1574 C CA . THR A 1 202 ? 7.325 -4.703 4.963 1.00 88.94 202 THR A CA 1
ATOM 1575 C C . THR A 1 202 ? 7.581 -4.889 3.476 1.00 88.94 202 THR A C 1
ATOM 1577 O O . THR A 1 202 ? 7.459 -5.997 2.955 1.00 88.94 202 THR A O 1
ATOM 1580 N N . LYS A 1 203 ? 7.960 -3.805 2.798 1.00 94.69 203 LYS A N 1
ATOM 1581 C CA . LYS A 1 203 ? 8.346 -3.836 1.386 1.00 94.69 203 LYS A CA 1
ATOM 1582 C C . LYS A 1 203 ? 9.846 -4.083 1.262 1.00 94.69 203 LYS A C 1
ATOM 1584 O O . LYS A 1 203 ? 10.640 -3.331 1.826 1.00 94.69 203 LYS A O 1
ATOM 1589 N N . LEU A 1 204 ? 10.221 -5.111 0.514 1.00 95.94 204 LEU A N 1
ATOM 1590 C CA . LEU A 1 204 ? 11.597 -5.494 0.226 1.00 95.94 204 LEU A CA 1
ATOM 1591 C C . LEU A 1 204 ? 11.761 -5.563 -1.290 1.00 95.94 204 LEU A C 1
ATOM 1593 O O . LEU A 1 204 ? 11.169 -6.415 -1.937 1.00 95.94 204 LEU A O 1
ATOM 1597 N N . THR A 1 205 ? 12.535 -4.641 -1.846 1.00 96.44 205 THR A N 1
ATOM 1598 C CA . THR A 1 205 ? 12.769 -4.527 -3.291 1.00 96.44 205 THR A CA 1
ATOM 1599 C C . THR A 1 205 ? 14.102 -5.160 -3.660 1.00 96.44 205 THR A C 1
ATOM 1601 O O . THR A 1 205 ? 15.051 -5.113 -2.866 1.00 96.44 205 THR A O 1
ATOM 1604 N N . ASP A 1 206 ? 14.191 -5.688 -4.875 1.00 96.69 206 ASP A N 1
ATOM 1605 C CA . ASP A 1 206 ? 15.444 -6.201 -5.409 1.00 96.69 206 ASP A CA 1
ATOM 1606 C C . ASP A 1 206 ? 16.476 -5.099 -5.553 1.00 96.69 206 ASP A C 1
ATOM 1608 O O . ASP A 1 206 ? 16.203 -3.958 -5.949 1.00 96.69 206 ASP A O 1
ATOM 1612 N N . THR A 1 207 ? 17.699 -5.432 -5.165 1.00 96.44 207 THR A N 1
ATOM 1613 C CA . THR A 1 207 ? 18.771 -4.447 -5.070 1.00 96.44 207 THR A CA 1
ATOM 1614 C C . THR A 1 207 ? 20.076 -5.022 -5.567 1.00 96.44 207 THR A C 1
ATOM 1616 O O . THR A 1 207 ? 20.455 -6.147 -5.253 1.00 96.44 207 THR A O 1
ATOM 1619 N N . CYS A 1 208 ? 20.809 -4.214 -6.322 1.00 95.38 208 CYS A N 1
ATOM 1620 C CA . CYS A 1 208 ? 22.177 -4.544 -6.676 1.00 95.38 208 CYS A CA 1
ATOM 1621 C C . CYS A 1 208 ? 23.092 -4.369 -5.469 1.00 95.38 208 CYS A C 1
ATOM 1623 O O . CYS A 1 208 ? 22.935 -3.439 -4.673 1.00 95.38 208 CYS A O 1
ATOM 1625 N N . SER A 1 209 ? 24.085 -5.243 -5.349 1.00 94.56 209 SER A N 1
ATOM 1626 C CA . SER A 1 209 ? 25.097 -5.109 -4.316 1.00 94.56 209 SER A CA 1
ATOM 1627 C C . SER A 1 209 ? 25.954 -3.876 -4.555 1.00 94.56 209 SER A C 1
ATOM 1629 O O . SER A 1 209 ? 26.548 -3.695 -5.615 1.00 94.56 209 SER A O 1
ATOM 1631 N N . SER A 1 210 ? 26.084 -3.045 -3.523 1.00 90.06 210 SER A N 1
ATOM 1632 C CA . SER A 1 210 ? 26.960 -1.870 -3.546 1.00 90.06 210 SER A CA 1
ATOM 1633 C C . SER A 1 210 ? 28.444 -2.237 -3.615 1.00 90.06 210 SER A C 1
ATOM 1635 O O . SER A 1 210 ? 29.260 -1.425 -4.040 1.00 90.06 210 SER A O 1
ATOM 1637 N N . SER A 1 211 ? 28.801 -3.452 -3.189 1.00 91.50 211 SER A N 1
ATOM 1638 C CA . SER A 1 211 ? 30.186 -3.938 -3.173 1.00 91.50 211 SER A CA 1
ATOM 1639 C C . SER A 1 211 ? 30.574 -4.668 -4.458 1.00 91.50 211 SER A C 1
ATOM 1641 O O . SER A 1 211 ? 31.759 -4.797 -4.755 1.00 91.50 211 SER A O 1
ATOM 1643 N N . ASN A 1 212 ? 29.590 -5.158 -5.214 1.00 88.56 212 ASN A N 1
ATOM 1644 C CA . ASN A 1 212 ? 29.807 -5.863 -6.465 1.00 88.56 212 ASN A CA 1
ATOM 1645 C C . ASN A 1 212 ? 28.650 -5.574 -7.421 1.00 88.56 212 ASN A C 1
ATOM 1647 O O . ASN A 1 212 ? 27.555 -6.104 -7.246 1.00 88.56 212 ASN A O 1
ATOM 1651 N N . SER A 1 213 ? 28.908 -4.783 -8.463 1.00 87.50 213 SER A N 1
ATOM 1652 C CA . SER A 1 213 ? 27.904 -4.459 -9.480 1.00 87.50 213 SER A CA 1
ATOM 1653 C C . SER A 1 213 ? 27.422 -5.678 -10.263 1.00 87.50 213 SER A C 1
ATOM 1655 O O . SER A 1 213 ? 26.477 -5.556 -11.020 1.00 87.50 213 SER A O 1
ATOM 1657 N N . ASP A 1 214 ? 28.061 -6.841 -10.129 1.00 90.75 214 ASP A N 1
ATOM 1658 C CA . ASP A 1 214 ? 27.599 -8.094 -10.726 1.00 90.75 214 ASP A CA 1
ATOM 1659 C C . ASP A 1 214 ? 26.620 -8.868 -9.827 1.00 90.75 214 ASP A C 1
ATOM 1661 O O . ASP A 1 214 ? 26.063 -9.871 -10.254 1.00 90.75 214 ASP A O 1
ATOM 1665 N N . SER A 1 215 ? 26.408 -8.449 -8.576 1.00 93.81 215 SER A N 1
ATOM 1666 C CA . SER A 1 215 ? 25.563 -9.192 -7.640 1.00 93.81 215 SER A CA 1
ATOM 1667 C C . SER A 1 215 ? 24.176 -8.574 -7.467 1.00 93.81 215 SER A C 1
ATOM 1669 O O . SER A 1 215 ? 24.065 -7.387 -7.165 1.00 93.81 215 SER A O 1
ATOM 1671 N N . LEU A 1 216 ? 23.136 -9.398 -7.583 1.00 94.31 216 LEU A N 1
ATOM 1672 C CA . LEU A 1 216 ? 21.735 -9.054 -7.335 1.00 94.31 216 LEU A CA 1
ATOM 1673 C C . LEU A 1 216 ? 21.259 -9.723 -6.038 1.00 94.31 216 LEU A C 1
ATOM 1675 O O . LEU A 1 216 ? 21.431 -10.929 -5.867 1.00 94.31 216 LEU A O 1
ATOM 1679 N N . TYR A 1 217 ? 20.683 -8.943 -5.124 1.00 96.06 217 TYR A N 1
ATOM 1680 C CA . TYR A 1 217 ? 19.922 -9.445 -3.983 1.00 96.06 217 TYR A CA 1
ATOM 1681 C C . TYR A 1 217 ? 18.460 -9.574 -4.392 1.00 96.06 217 TYR A C 1
ATOM 1683 O O . TYR A 1 217 ? 17.708 -8.606 -4.279 1.00 96.06 217 TYR A O 1
ATOM 1691 N N . GLU A 1 218 ? 18.097 -10.773 -4.823 1.00 95.38 218 GLU A N 1
ATOM 1692 C CA . GLU A 1 218 ? 16.730 -11.146 -5.159 1.00 95.38 218 GLU A CA 1
ATOM 1693 C C . GLU A 1 218 ? 15.929 -11.384 -3.881 1.00 95.38 218 GLU A C 1
ATOM 1695 O O . GLU A 1 218 ? 16.349 -12.165 -3.014 1.00 95.38 218 GLU A O 1
ATOM 1700 N N . ARG A 1 219 ? 14.773 -10.742 -3.762 1.00 96.81 219 ARG A N 1
ATOM 1701 C CA . ARG A 1 219 ? 13.774 -10.946 -2.718 1.00 96.81 219 ARG A CA 1
ATOM 1702 C C . ARG A 1 219 ? 12.563 -11.574 -3.380 1.00 96.81 219 ARG A C 1
ATOM 1704 O O . ARG A 1 219 ? 12.034 -11.000 -4.309 1.00 96.81 219 ARG A O 1
ATOM 1711 N N . TYR A 1 220 ? 12.104 -12.705 -2.856 1.00 96.12 220 TYR A N 1
ATOM 1712 C CA . TYR A 1 220 ? 10.933 -13.376 -3.418 1.00 96.12 220 TYR A CA 1
ATOM 1713 C C . TYR A 1 220 ? 10.091 -14.074 -2.351 1.00 96.12 220 TYR A C 1
ATOM 1715 O O . TYR A 1 220 ? 10.570 -14.385 -1.247 1.00 96.12 220 TYR A O 1
ATOM 1723 N N . CYS A 1 221 ? 8.833 -14.344 -2.691 1.00 95.44 221 CYS A N 1
ATOM 1724 C CA . CYS A 1 221 ? 7.928 -15.161 -1.882 1.00 95.44 221 CYS A CA 1
ATOM 1725 C C . CYS A 1 221 ? 8.177 -16.664 -2.087 1.00 95.44 221 CYS A C 1
ATOM 1727 O O . CYS A 1 221 ? 8.238 -17.155 -3.213 1.00 95.44 221 CYS A O 1
ATOM 1729 N N . HIS A 1 222 ? 8.297 -17.422 -0.995 1.00 94.19 222 HIS A N 1
ATOM 1730 C CA . HIS A 1 222 ? 8.533 -18.865 -1.021 1.00 94.19 222 HIS A CA 1
ATOM 1731 C C . HIS A 1 222 ? 7.621 -19.620 -0.054 1.00 94.19 222 HIS A C 1
ATOM 1733 O O . HIS A 1 222 ? 7.429 -19.195 1.082 1.00 94.19 222 HIS A O 1
ATOM 1739 N N . GLU A 1 223 ? 7.104 -20.778 -0.473 1.00 91.94 223 GLU A N 1
ATOM 1740 C CA . GLU A 1 223 ? 6.339 -21.665 0.408 1.00 91.94 223 GLU A CA 1
ATOM 1741 C C . GLU A 1 223 ? 7.252 -22.536 1.267 1.00 91.94 223 GLU A C 1
ATOM 1743 O O . GLU A 1 223 ? 8.007 -23.360 0.755 1.00 91.94 223 GLU A O 1
ATOM 1748 N N . GLU A 1 224 ? 7.089 -22.446 2.583 1.00 91.25 224 GLU A N 1
ATOM 1749 C CA . GLU A 1 224 ? 7.722 -23.340 3.549 1.00 91.25 224 GLU A CA 1
ATOM 1750 C C . GLU A 1 224 ? 6.700 -24.095 4.379 1.00 91.25 224 GLU A C 1
ATOM 1752 O O . GLU A 1 224 ? 5.592 -23.626 4.624 1.00 91.25 224 GLU A O 1
ATOM 1757 N N . VAL A 1 225 ? 7.081 -25.287 4.837 1.00 89.88 225 VAL A N 1
ATOM 1758 C CA . VAL A 1 225 ? 6.252 -26.085 5.740 1.00 89.88 225 VAL A CA 1
ATOM 1759 C C . VAL A 1 225 ? 6.772 -25.920 7.163 1.00 89.88 225 VAL A C 1
ATOM 1761 O O . VAL A 1 225 ? 7.785 -26.511 7.531 1.00 89.88 225 VAL A O 1
ATOM 1764 N N . ILE A 1 226 ? 6.058 -25.143 7.977 1.00 82.94 226 ILE A N 1
ATOM 1765 C CA . ILE A 1 226 ? 6.377 -24.910 9.390 1.00 82.94 226 ILE A CA 1
ATOM 1766 C C . ILE A 1 226 ? 5.302 -25.602 10.231 1.00 82.94 226 ILE A C 1
ATOM 1768 O O . ILE A 1 226 ? 4.115 -25.311 10.106 1.00 82.94 226 ILE A O 1
ATOM 1772 N N . GLY A 1 227 ? 5.696 -26.583 11.049 1.00 84.19 227 GLY A N 1
ATOM 1773 C CA . GLY A 1 227 ? 4.752 -27.324 11.900 1.00 84.19 227 GLY A CA 1
ATOM 1774 C C . GLY A 1 227 ? 3.660 -28.084 11.129 1.00 84.19 227 GLY A C 1
ATOM 1775 O O . GLY A 1 227 ? 2.572 -28.296 11.654 1.00 84.19 227 GLY A O 1
ATOM 1776 N N . GLY A 1 228 ? 3.923 -28.467 9.874 1.00 86.56 228 GLY A N 1
ATOM 1777 C CA . GLY A 1 228 ? 2.954 -29.148 9.006 1.00 86.56 228 GLY A CA 1
ATOM 1778 C C . GLY A 1 228 ? 1.983 -28.219 8.266 1.00 86.56 228 GLY A C 1
ATOM 1779 O O . GLY A 1 228 ? 1.143 -28.713 7.517 1.00 86.56 228 GLY A O 1
ATOM 1780 N N . GLN A 1 229 ? 2.099 -26.897 8.426 1.00 84.12 229 GLN A N 1
ATOM 1781 C CA . GLN A 1 229 ? 1.335 -25.913 7.655 1.00 84.12 229 GLN A CA 1
ATOM 1782 C C . GLN A 1 229 ? 2.216 -25.252 6.600 1.00 84.12 229 GLN A C 1
ATOM 1784 O O . GLN A 1 229 ? 3.368 -24.922 6.872 1.00 84.12 229 GLN A O 1
ATOM 1789 N N . LYS A 1 230 ? 1.658 -25.037 5.404 1.00 87.25 230 LYS A N 1
ATOM 1790 C CA . LYS A 1 230 ? 2.284 -24.209 4.371 1.00 87.25 230 LYS A CA 1
ATOM 1791 C C . LYS A 1 230 ? 2.190 -22.736 4.770 1.00 87.25 230 LYS A C 1
ATOM 1793 O O . LYS A 1 230 ? 1.102 -22.251 5.072 1.00 87.25 230 LYS A O 1
ATOM 1798 N N . VAL A 1 231 ? 3.319 -22.044 4.761 1.00 87.56 231 VAL A N 1
ATOM 1799 C CA . VAL A 1 231 ? 3.458 -20.625 5.088 1.00 87.56 231 VAL A CA 1
ATOM 1800 C C . VAL A 1 231 ? 4.282 -19.970 3.990 1.00 87.56 231 VAL A C 1
ATOM 1802 O O . VAL A 1 231 ? 5.316 -20.497 3.591 1.00 87.56 231 VAL A O 1
ATOM 1805 N N . GLN A 1 232 ? 3.825 -18.825 3.499 1.00 90.25 232 GLN A N 1
ATOM 1806 C CA . GLN A 1 232 ? 4.593 -18.006 2.569 1.00 90.25 232 GLN A CA 1
ATOM 1807 C C . GLN A 1 232 ? 5.593 -17.158 3.362 1.00 90.25 232 GLN A C 1
ATOM 1809 O O . GLN A 1 232 ? 5.201 -16.391 4.241 1.00 90.25 232 GLN A O 1
ATOM 1814 N N . VAL A 1 233 ? 6.881 -17.295 3.067 1.00 91.12 233 VAL A N 1
ATOM 1815 C CA . VAL A 1 233 ? 7.967 -16.546 3.705 1.00 91.12 233 VAL A CA 1
ATOM 1816 C C . VAL A 1 233 ? 8.757 -15.769 2.664 1.00 91.12 233 VAL A C 1
ATOM 1818 O O . VAL A 1 233 ? 8.871 -16.188 1.514 1.00 91.12 233 VAL A O 1
ATOM 1821 N N . VAL A 1 234 ? 9.333 -14.638 3.071 1.00 94.94 234 VAL A N 1
ATOM 1822 C CA . VAL A 1 234 ? 10.267 -13.912 2.208 1.00 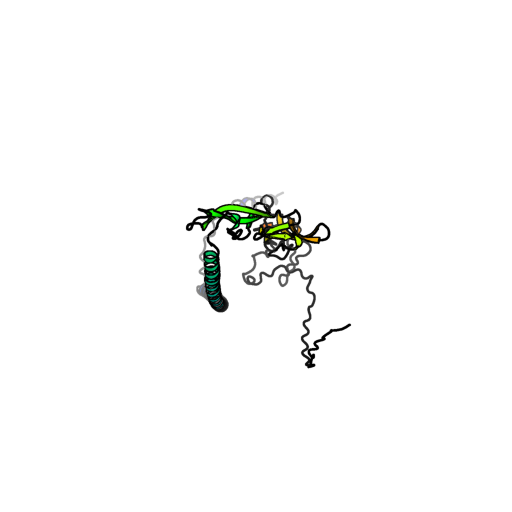94.94 234 VAL A CA 1
ATOM 1823 C C . VAL A 1 234 ? 11.637 -14.546 2.318 1.00 94.94 234 VAL A C 1
ATOM 1825 O O . VAL A 1 234 ? 12.187 -14.695 3.413 1.00 94.94 234 VAL A O 1
ATOM 1828 N N . ARG A 1 235 ? 12.214 -14.881 1.173 1.00 96.12 235 ARG A N 1
ATOM 1829 C CA . ARG A 1 235 ? 13.592 -15.344 1.079 1.00 96.12 235 ARG A CA 1
ATOM 1830 C C . ARG A 1 235 ? 14.443 -14.308 0.371 1.00 96.12 235 ARG A C 1
ATOM 1832 O O . ARG A 1 235 ? 13.973 -13.319 -0.185 1.00 96.12 235 ARG A O 1
ATOM 1839 N N . THR A 1 236 ? 15.747 -14.479 0.507 1.00 96.44 236 THR A N 1
ATOM 1840 C CA . THR A 1 236 ? 16.721 -13.620 -0.154 1.00 96.44 236 THR A CA 1
ATOM 1841 C C . THR A 1 236 ? 17.812 -14.482 -0.707 1.00 96.44 236 THR A C 1
ATOM 1843 O O . THR A 1 236 ? 18.419 -15.261 0.031 1.00 96.44 236 THR A O 1
ATOM 1846 N N . GLN A 1 237 ? 18.060 -14.331 -1.994 1.00 95.12 237 GLN A N 1
ATOM 1847 C CA . GLN A 1 237 ? 19.106 -15.058 -2.673 1.00 95.12 237 GLN A CA 1
ATOM 1848 C C . GLN A 1 237 ? 20.017 -14.076 -3.387 1.00 95.12 237 GLN A C 1
ATOM 1850 O O . GLN A 1 237 ? 19.596 -13.024 -3.855 1.00 95.12 237 GLN A O 1
ATOM 1855 N N . ILE A 1 238 ? 21.302 -14.407 -3.397 1.00 94.88 238 ILE A N 1
ATOM 1856 C CA . ILE A 1 238 ? 22.321 -13.583 -4.028 1.00 94.88 238 ILE A CA 1
ATOM 1857 C C . ILE A 1 238 ? 22.683 -14.252 -5.343 1.00 94.88 238 ILE A C 1
ATOM 1859 O O . ILE A 1 238 ? 23.132 -15.400 -5.344 1.00 94.88 238 ILE A O 1
ATOM 1863 N N . PHE A 1 239 ? 22.501 -13.529 -6.439 1.00 90.44 239 PHE A N 1
ATOM 1864 C CA . PHE A 1 239 ? 22.850 -13.980 -7.776 1.00 90.44 239 PHE A CA 1
ATOM 1865 C C . PHE A 1 239 ? 24.021 -13.198 -8.326 1.00 90.44 239 PHE A C 1
ATOM 1867 O O . PHE A 1 239 ? 24.205 -12.031 -8.002 1.00 90.44 239 PHE A O 1
ATOM 1874 N N . SER A 1 240 ? 24.806 -13.858 -9.168 1.00 92.56 240 SER A N 1
ATOM 1875 C CA . SER A 1 240 ? 25.796 -13.211 -10.020 1.00 92.56 240 SER A CA 1
ATOM 1876 C C . SER A 1 240 ? 25.195 -13.093 -11.415 1.00 92.56 240 SER A C 1
ATOM 1878 O O . SER A 1 240 ? 24.888 -14.113 -12.036 1.00 92.56 240 SER A O 1
ATOM 1880 N N . CYS A 1 241 ? 25.021 -11.869 -11.909 1.00 87.12 241 CYS A N 1
ATOM 1881 C CA . CYS A 1 241 ? 24.463 -11.621 -13.235 1.00 87.12 241 CYS A CA 1
ATOM 1882 C C . CYS A 1 241 ? 25.339 -12.252 -14.322 1.00 87.12 241 CYS A C 1
ATOM 1884 O O . CYS A 1 241 ? 24.823 -12.826 -15.275 1.00 87.12 241 CYS A O 1
ATOM 1886 N N . SER A 1 242 ? 26.660 -12.263 -14.132 1.00 85.69 242 SER A N 1
ATOM 1887 C CA . SER A 1 242 ? 27.595 -12.933 -15.034 1.00 85.69 242 SER A CA 1
ATOM 1888 C C . SER A 1 242 ? 27.417 -14.453 -15.099 1.00 85.69 242 SER A C 1
ATOM 1890 O O . SER A 1 242 ? 27.712 -15.040 -16.135 1.00 85.69 242 SER A O 1
ATOM 1892 N N . SER A 1 243 ? 26.884 -15.098 -14.053 1.00 83.00 243 SER A N 1
ATOM 1893 C CA . SER A 1 243 ? 26.578 -16.538 -14.084 1.00 83.00 243 SER A CA 1
ATOM 1894 C C . SER A 1 243 ? 25.276 -16.890 -14.812 1.00 83.00 243 SER A C 1
ATOM 1896 O O . SER A 1 243 ? 25.083 -18.047 -15.189 1.00 83.00 243 SER A O 1
ATOM 1898 N N . LEU A 1 244 ? 24.379 -15.915 -15.005 1.00 76.81 244 LEU A N 1
ATOM 1899 C CA . LEU A 1 244 ? 23.091 -16.120 -15.677 1.00 76.81 244 LEU A CA 1
ATOM 1900 C C . LEU A 1 244 ? 23.227 -16.129 -17.205 1.00 76.81 244 LEU A C 1
ATOM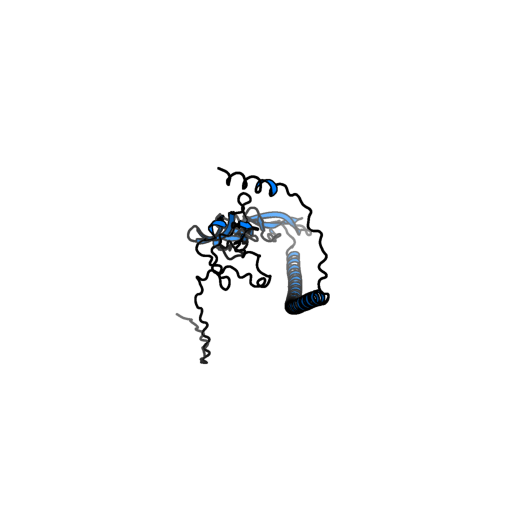 1902 O O . LEU A 1 244 ? 22.434 -16.780 -17.888 1.00 76.81 244 LEU A O 1
ATOM 1906 N N . CYS A 1 245 ? 24.267 -15.486 -17.736 1.00 65.94 245 CYS A N 1
ATOM 1907 C CA . CYS A 1 245 ? 24.653 -15.597 -19.136 1.00 65.94 245 CYS A CA 1
ATOM 1908 C C . CYS A 1 245 ? 25.368 -16.936 -19.355 1.00 65.94 245 CYS A C 1
ATOM 1910 O O . CYS A 1 245 ? 26.578 -17.059 -19.158 1.00 65.94 245 CYS A O 1
ATOM 1912 N N . LYS A 1 246 ? 24.622 -17.966 -19.768 1.00 58.62 246 LYS A N 1
ATOM 1913 C CA . LYS A 1 246 ? 25.248 -19.164 -20.335 1.00 58.62 246 LYS A CA 1
ATOM 1914 C C . LYS A 1 246 ? 25.868 -18.758 -21.667 1.00 58.62 246 LYS A C 1
ATOM 1916 O O . LYS A 1 246 ? 25.157 -18.429 -22.603 1.00 58.62 246 LYS A O 1
ATOM 1921 N N . VAL A 1 247 ? 27.195 -18.764 -21.726 1.00 51.56 247 VAL A N 1
ATOM 1922 C CA . VAL A 1 247 ? 27.996 -18.396 -22.911 1.00 51.56 247 VAL A CA 1
ATOM 1923 C C . VAL A 1 247 ? 27.919 -19.470 -24.013 1.00 51.56 247 VAL A C 1
ATOM 1925 O O . VAL A 1 247 ? 28.600 -19.386 -25.031 1.00 51.56 247 VAL A O 1
ATOM 1928 N N . ASP A 1 248 ? 27.068 -20.475 -23.844 1.00 46.25 248 ASP A N 1
ATOM 1929 C CA . ASP A 1 248 ? 26.944 -21.572 -24.784 1.00 46.25 248 ASP A CA 1
ATOM 1930 C C . ASP A 1 248 ? 25.902 -21.174 -25.845 1.00 46.25 248 ASP A C 1
ATOM 1932 O O . ASP A 1 248 ? 24.701 -21.267 -25.614 1.00 46.25 248 ASP A O 1
ATOM 1936 N N . GLU A 1 249 ? 26.405 -20.681 -26.982 1.00 45.84 249 GLU A N 1
ATOM 1937 C CA . GLU A 1 249 ? 25.672 -20.401 -28.231 1.00 45.84 249 GLU A CA 1
ATOM 1938 C C . GLU A 1 249 ? 24.635 -19.264 -28.189 1.00 45.84 249 GLU A C 1
ATOM 1940 O O . GLU A 1 249 ? 23.451 -19.457 -28.448 1.00 45.84 249 GLU A O 1
ATOM 1945 N N . TYR A 1 250 ? 25.087 -18.019 -28.014 1.00 45.50 250 TYR A N 1
ATOM 1946 C CA . TYR A 1 250 ? 24.395 -16.919 -28.696 1.00 45.50 250 TYR A CA 1
ATOM 1947 C C . TYR A 1 250 ? 24.876 -16.887 -30.151 1.00 45.50 250 TYR A C 1
ATOM 1949 O O . TYR A 1 250 ? 25.844 -16.205 -30.488 1.00 45.50 250 TYR A O 1
ATOM 1957 N N . THR A 1 251 ? 24.220 -17.645 -31.030 1.00 40.69 251 THR A N 1
ATOM 1958 C CA . THR A 1 251 ? 24.274 -17.376 -32.471 1.00 40.69 251 THR A CA 1
ATOM 1959 C C . THR A 1 251 ? 23.408 -16.145 -32.708 1.00 40.69 251 THR A C 1
ATOM 1961 O O . THR A 1 251 ? 22.192 -16.238 -32.861 1.00 40.69 251 THR A O 1
ATOM 1964 N N . CYS A 1 252 ? 24.012 -14.957 -32.695 1.00 39.16 252 CYS A N 1
ATOM 1965 C CA . CYS A 1 252 ? 23.350 -13.781 -33.247 1.00 39.16 252 CYS A CA 1
ATOM 1966 C C . CYS A 1 252 ? 23.149 -14.046 -34.743 1.00 39.16 252 CYS A C 1
ATOM 1968 O O . CYS A 1 252 ? 24.082 -13.913 -35.534 1.00 39.16 252 CYS A O 1
ATOM 1970 N N . HIS A 1 253 ? 21.948 -14.478 -35.131 1.00 36.09 253 HIS A N 1
ATOM 1971 C CA . HIS A 1 253 ? 21.555 -14.557 -36.530 1.00 36.09 253 HIS A CA 1
ATOM 1972 C C . HIS A 1 253 ? 21.375 -13.135 -37.067 1.00 36.09 253 HIS A C 1
ATOM 1974 O O . HIS A 1 253 ? 20.265 -12.625 -37.197 1.00 36.09 253 HIS A O 1
ATOM 1980 N N . GLU A 1 254 ? 22.487 -12.485 -37.401 1.00 40.91 254 GLU A N 1
ATOM 1981 C CA . GLU A 1 254 ? 22.449 -11.467 -38.437 1.00 40.91 254 GLU A CA 1
ATOM 1982 C C . GLU A 1 254 ? 22.035 -12.151 -39.739 1.00 40.91 254 GLU A C 1
ATOM 1984 O O . GLU A 1 254 ? 22.479 -13.263 -40.048 1.00 40.91 254 GLU A O 1
ATOM 1989 N N . ALA A 1 255 ? 21.157 -11.503 -40.500 1.00 36.69 255 ALA A N 1
ATOM 1990 C CA . ALA A 1 255 ? 20.709 -11.981 -41.796 1.00 36.69 255 ALA A CA 1
ATOM 1991 C C . ALA A 1 255 ? 21.905 -12.125 -42.762 1.00 36.69 255 ALA A C 1
ATOM 1993 O O . ALA A 1 255 ? 22.225 -11.221 -43.527 1.00 36.69 255 ALA A O 1
ATOM 1994 N N . GLY A 1 256 ? 22.568 -13.285 -42.736 1.00 40.81 256 GLY A N 1
ATOM 1995 C CA . GLY A 1 256 ? 23.495 -13.739 -43.769 1.00 40.81 256 GLY A CA 1
ATOM 1996 C C . GLY A 1 256 ? 24.976 -13.893 -43.408 1.00 40.81 256 GLY A C 1
ATOM 1997 O O . GLY A 1 256 ? 25.723 -14.277 -44.309 1.00 40.81 256 GLY A O 1
ATOM 1998 N N . LYS A 1 257 ? 25.437 -13.667 -42.166 1.00 44.22 257 LYS A N 1
ATOM 1999 C CA . LYS A 1 257 ? 26.832 -13.975 -41.774 1.00 44.22 257 LYS A CA 1
ATOM 2000 C C . LYS A 1 257 ? 26.971 -14.407 -40.314 1.00 44.22 257 LYS A C 1
ATOM 2002 O O . LYS A 1 257 ? 26.747 -13.628 -39.400 1.00 44.22 257 LYS A O 1
ATOM 2007 N N . GLU A 1 258 ? 27.450 -15.632 -40.115 1.00 39.38 258 GLU A N 1
ATOM 2008 C CA . GLU A 1 258 ? 27.960 -16.095 -38.824 1.00 39.38 258 GLU A CA 1
ATOM 2009 C C . GLU A 1 258 ? 29.268 -15.357 -38.507 1.00 39.38 258 GLU A C 1
ATOM 2011 O O . GLU A 1 258 ? 30.275 -15.529 -39.202 1.00 39.38 258 GLU A O 1
ATOM 2016 N N . THR A 1 259 ? 29.278 -14.531 -37.462 1.00 46.09 259 THR A N 1
ATOM 2017 C CA . THR A 1 259 ? 30.525 -14.043 -36.867 1.00 46.09 259 THR A CA 1
ATOM 2018 C C . THR A 1 259 ? 30.572 -14.433 -35.395 1.00 46.09 259 THR A C 1
ATOM 2020 O O . THR A 1 259 ? 29.714 -14.074 -34.596 1.00 46.09 259 THR A O 1
ATOM 2023 N N . SER A 1 260 ? 31.581 -15.222 -35.026 1.00 46.16 260 SER A N 1
ATOM 2024 C CA . SER A 1 260 ? 31.876 -15.554 -33.634 1.00 46.16 260 SER A CA 1
ATOM 2025 C C . SER A 1 260 ? 32.668 -14.401 -33.006 1.00 46.16 260 SER A C 1
ATOM 2027 O O . SER A 1 260 ? 33.872 -14.279 -33.246 1.00 46.16 260 SER A O 1
ATOM 2029 N N . GLY A 1 261 ? 32.009 -13.542 -32.230 1.00 51.41 261 GLY A N 1
ATOM 2030 C CA . GLY A 1 261 ? 32.639 -12.446 -31.490 1.00 51.41 261 GLY A CA 1
ATOM 2031 C C . GLY A 1 261 ? 32.321 -12.525 -29.998 1.00 51.41 261 GLY A C 1
ATOM 2032 O O . GLY A 1 261 ? 31.179 -12.738 -29.609 1.00 51.41 261 GLY A O 1
ATOM 2033 N N . THR A 1 262 ? 33.326 -12.355 -29.138 1.00 52.44 262 THR A N 1
ATOM 2034 C CA . THR A 1 262 ? 33.121 -12.208 -27.690 1.00 52.44 262 THR A CA 1
ATOM 2035 C C . THR A 1 262 ? 32.683 -10.774 -27.384 1.00 52.44 262 THR A C 1
ATOM 2037 O O . THR A 1 262 ? 33.460 -9.849 -27.628 1.00 52.44 262 THR A O 1
ATOM 2040 N N . SER A 1 263 ? 31.478 -10.575 -26.839 1.00 53.56 263 SER A N 1
ATOM 2041 C CA . SER A 1 263 ? 31.010 -9.250 -26.398 1.00 53.56 263 SER A CA 1
ATOM 2042 C C . SER A 1 263 ? 31.947 -8.670 -25.321 1.00 53.56 263 SER A C 1
ATOM 2044 O O . SER A 1 263 ? 32.266 -9.366 -24.352 1.00 53.56 263 SER A O 1
ATOM 2046 N N . PRO A 1 264 ? 32.408 -7.410 -25.444 1.00 61.41 264 PRO A N 1
ATOM 2047 C CA . PRO A 1 264 ? 33.266 -6.771 -24.444 1.00 61.41 264 PRO A CA 1
ATOM 2048 C C . PRO A 1 264 ? 32.506 -6.339 -23.179 1.00 61.41 264 PRO A C 1
ATOM 2050 O O . PRO A 1 264 ? 33.134 -5.964 -22.185 1.00 61.41 264 PRO A O 1
ATOM 2053 N N . TYR A 1 265 ? 31.170 -6.369 -23.194 1.00 63.66 265 TYR A N 1
ATOM 2054 C CA . TYR A 1 265 ? 30.352 -5.947 -22.063 1.00 63.66 265 TYR A CA 1
ATOM 2055 C C . TYR A 1 265 ? 30.084 -7.119 -21.125 1.00 63.66 265 TYR A C 1
ATOM 2057 O O . TYR A 1 265 ? 29.454 -8.107 -21.493 1.00 63.66 265 TYR A O 1
ATOM 2065 N N . LYS A 1 266 ? 30.567 -6.997 -19.886 1.00 72.25 266 LYS A N 1
ATOM 2066 C CA . LYS A 1 266 ? 30.222 -7.939 -18.822 1.00 72.25 266 LYS A CA 1
ATOM 2067 C C . LYS A 1 266 ? 28.776 -7.687 -18.376 1.00 72.25 266 LYS A C 1
ATOM 2069 O O . LYS A 1 266 ? 28.435 -6.521 -18.147 1.00 72.25 266 LYS A O 1
ATOM 2074 N N . PRO A 1 267 ? 27.957 -8.740 -18.207 1.00 78.06 267 PRO A N 1
ATOM 2075 C CA . PRO A 1 267 ? 26.669 -8.630 -17.532 1.00 78.06 267 PRO A CA 1
ATOM 2076 C C . PRO A 1 267 ? 26.850 -7.929 -16.186 1.00 78.06 267 PRO A C 1
ATOM 2078 O O . PRO A 1 267 ? 27.880 -8.086 -15.526 1.00 78.06 267 PRO A O 1
ATOM 2081 N N . SER A 1 268 ? 25.883 -7.103 -15.806 1.00 87.31 268 SER A N 1
ATOM 2082 C CA . SER A 1 268 ? 25.917 -6.393 -14.528 1.00 87.31 268 SER A CA 1
ATOM 2083 C C . SER A 1 268 ? 24.510 -6.176 -13.998 1.00 87.31 268 SER A C 1
ATOM 2085 O O . SER A 1 268 ? 23.547 -6.061 -14.757 1.00 87.31 268 SER A O 1
ATOM 2087 N N . CYS A 1 269 ? 24.405 -6.122 -12.679 1.00 88.56 269 CYS A N 1
ATOM 2088 C CA . CYS A 1 269 ? 23.214 -5.682 -11.992 1.00 88.56 269 CYS A CA 1
ATOM 2089 C C . CYS A 1 269 ? 23.109 -4.163 -12.100 1.00 88.56 269 CYS A C 1
ATOM 2091 O O . CYS A 1 269 ? 24.037 -3.429 -11.738 1.00 88.56 269 CYS A O 1
ATOM 2093 N N . ARG A 1 270 ? 21.953 -3.680 -12.546 1.00 88.25 270 ARG A N 1
ATOM 2094 C CA . ARG A 1 270 ? 21.615 -2.262 -12.542 1.00 88.25 270 ARG A CA 1
ATOM 2095 C C . ARG A 1 270 ? 20.183 -2.078 -12.066 1.00 88.25 270 ARG A C 1
ATOM 2097 O O . ARG A 1 270 ? 19.297 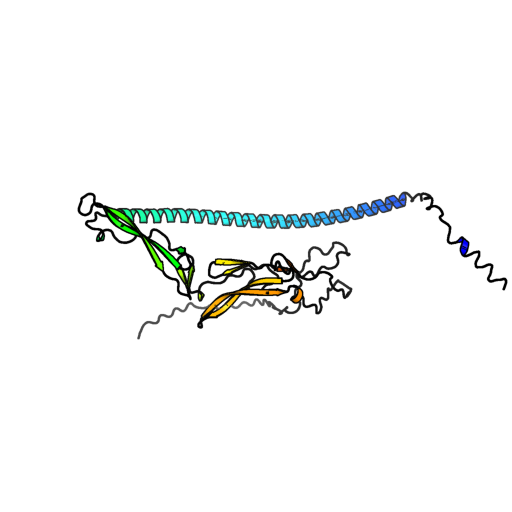-2.802 -12.482 1.00 88.25 270 ARG A O 1
ATOM 2104 N N . ASP A 1 271 ? 19.972 -1.120 -11.167 1.00 88.81 271 ASP A N 1
ATOM 2105 C CA . ASP A 1 271 ? 18.648 -0.733 -10.662 1.00 88.81 271 ASP A CA 1
ATOM 2106 C C . ASP A 1 271 ? 17.790 -1.869 -10.072 1.00 88.81 271 ASP A C 1
ATOM 2108 O O . ASP A 1 271 ? 16.579 -1.712 -9.940 1.00 88.81 271 ASP A O 1
ATOM 2112 N N . GLY A 1 272 ? 18.417 -2.958 -9.616 1.00 84.44 272 GLY A N 1
ATOM 2113 C CA . GLY A 1 272 ? 17.729 -4.120 -9.048 1.00 84.44 272 GLY A CA 1
ATOM 2114 C C . GLY A 1 272 ? 17.365 -5.189 -10.075 1.00 84.44 272 GLY A C 1
ATOM 2115 O O . GLY A 1 272 ? 16.533 -6.023 -9.769 1.00 84.44 272 GLY A O 1
ATOM 2116 N N . VAL A 1 273 ? 17.974 -5.170 -11.265 1.00 89.00 273 VAL A N 1
ATOM 2117 C CA . VAL A 1 273 ? 17.826 -6.221 -12.284 1.00 89.00 273 VAL A CA 1
ATOM 2118 C C . VAL A 1 273 ? 19.176 -6.615 -12.868 1.00 89.00 273 VAL A C 1
ATOM 2120 O O . VAL A 1 273 ? 20.084 -5.786 -12.980 1.00 89.00 273 VAL A O 1
ATOM 2123 N N . CYS A 1 274 ? 19.318 -7.872 -13.276 1.00 87.25 274 CYS A N 1
ATOM 2124 C CA . CYS A 1 274 ? 20.439 -8.310 -14.095 1.00 87.25 274 CYS A CA 1
ATOM 2125 C C . CYS A 1 274 ? 20.207 -7.908 -15.555 1.00 87.25 274 CYS A C 1
ATOM 2127 O O . CYS A 1 274 ? 19.287 -8.387 -16.213 1.00 87.25 274 CYS A O 1
ATOM 2129 N N . MET A 1 275 ? 21.074 -7.040 -16.076 1.00 83.56 275 MET A N 1
ATOM 2130 C CA . MET A 1 275 ? 21.036 -6.621 -17.475 1.00 83.56 275 MET A CA 1
ATOM 2131 C C . MET A 1 275 ? 21.841 -7.606 -18.329 1.00 83.56 275 MET A C 1
ATOM 2133 O O . MET A 1 275 ? 23.054 -7.744 -18.135 1.00 83.56 275 MET A O 1
ATOM 2137 N N . ASP A 1 276 ? 21.187 -8.250 -19.296 1.00 73.56 276 ASP A N 1
ATOM 2138 C CA . ASP A 1 276 ? 21.861 -8.997 -20.363 1.00 73.56 276 ASP A CA 1
ATOM 2139 C C . ASP A 1 276 ? 22.200 -8.021 -21.503 1.00 73.56 276 ASP A C 1
ATOM 2141 O O . ASP A 1 276 ? 21.327 -7.574 -22.248 1.00 73.56 276 ASP A O 1
ATOM 2145 N N . TYR A 1 277 ? 23.466 -7.606 -21.607 1.00 59.19 277 TYR A N 1
ATOM 2146 C CA . TYR A 1 277 ? 23.920 -6.763 -22.715 1.00 59.19 277 TYR A CA 1
ATOM 2147 C C . TYR A 1 277 ? 24.318 -7.638 -23.908 1.00 59.19 277 TYR A C 1
ATOM 2149 O O . TYR A 1 277 ? 25.503 -7.826 -24.189 1.00 59.19 277 TYR A O 1
ATOM 2157 N N . CYS A 1 278 ? 23.335 -8.092 -24.680 1.00 50.34 278 CYS A N 1
ATOM 2158 C CA . CYS A 1 278 ? 23.566 -8.439 -26.081 1.00 50.34 278 CYS A CA 1
ATOM 2159 C C . CYS A 1 278 ? 23.494 -7.150 -26.916 1.00 50.34 278 CYS A C 1
ATOM 2161 O O . CYS A 1 278 ? 22.477 -6.847 -27.533 1.00 50.34 278 CYS A O 1
ATOM 2163 N N . ARG A 1 279 ? 24.552 -6.329 -26.889 1.00 45.84 279 ARG A N 1
ATOM 2164 C CA . ARG A 1 279 ? 24.652 -5.170 -27.789 1.00 45.84 279 ARG A CA 1
ATOM 2165 C C . ARG A 1 279 ? 25.228 -5.656 -29.120 1.00 45.84 279 ARG A C 1
ATOM 2167 O O . ARG A 1 279 ? 26.394 -6.039 -29.164 1.00 45.84 279 ARG A O 1
ATOM 2174 N N . ILE A 1 280 ? 24.413 -5.666 -30.172 1.00 45.12 280 ILE A N 1
ATOM 2175 C CA . ILE A 1 280 ? 24.897 -5.832 -31.549 1.00 45.12 280 ILE A CA 1
ATOM 2176 C C . ILE A 1 280 ? 25.676 -4.553 -31.891 1.00 45.12 280 ILE A C 1
ATOM 2178 O O . ILE A 1 280 ? 25.234 -3.452 -31.557 1.00 45.12 280 ILE A O 1
ATOM 2182 N N . ASP A 1 281 ? 26.877 -4.700 -32.443 1.00 44.41 281 ASP A N 1
ATOM 2183 C CA . ASP A 1 281 ? 27.826 -3.609 -32.681 1.00 44.41 281 ASP A CA 1
ATOM 2184 C C . ASP A 1 281 ? 27.197 -2.522 -33.583 1.00 44.41 281 ASP A C 1
ATOM 2186 O O . ASP A 1 281 ? 26.763 -2.796 -34.700 1.00 44.41 281 ASP A O 1
ATOM 2190 N N . GLU A 1 282 ? 27.142 -1.270 -33.118 1.00 47.53 282 GLU A N 1
ATOM 2191 C CA . GLU A 1 282 ? 26.435 -0.137 -33.757 1.00 47.53 282 GLU A CA 1
ATOM 2192 C C . GLU A 1 282 ? 27.168 0.440 -34.994 1.00 47.53 282 GLU A C 1
ATOM 2194 O O . GLU A 1 282 ? 27.110 1.640 -35.266 1.00 47.53 282 GLU A O 1
ATOM 2199 N N . SER A 1 283 ? 27.891 -0.390 -35.750 1.00 47.59 283 SER A N 1
ATOM 2200 C CA . SER A 1 283 ? 28.619 0.050 -36.953 1.00 47.59 283 SER A CA 1
ATOM 2201 C C . SER A 1 283 ? 27.831 -0.080 -38.266 1.00 47.59 283 SER A C 1
ATOM 2203 O O . SER A 1 283 ? 28.336 0.324 -39.314 1.00 47.59 283 SER A O 1
ATOM 2205 N N . GLU A 1 284 ? 26.580 -0.550 -38.219 1.00 46.31 284 GLU A N 1
ATOM 2206 C CA . GLU A 1 284 ? 25.680 -0.676 -39.375 1.00 46.31 284 GLU A CA 1
ATOM 2207 C C . GLU A 1 284 ? 24.434 0.239 -39.260 1.00 46.31 284 GLU A C 1
ATOM 2209 O O . GLU A 1 284 ? 24.040 0.625 -38.156 1.00 46.31 284 GLU A O 1
ATOM 2214 N N . PRO A 1 285 ? 23.850 0.679 -40.396 1.00 39.34 285 PRO A N 1
ATOM 2215 C CA . PRO A 1 285 ? 22.883 1.778 -40.447 1.00 39.34 285 PRO A CA 1
ATOM 2216 C C . PRO A 1 285 ? 21.577 1.512 -39.679 1.00 39.34 285 PRO A C 1
ATOM 2218 O O . PRO A 1 285 ? 21.115 0.385 -39.556 1.00 39.34 285 PRO A O 1
ATOM 2221 N N . LEU A 1 286 ? 20.972 2.616 -39.221 1.00 43.38 286 LEU A N 1
ATOM 2222 C CA . LEU A 1 286 ? 19.856 2.815 -38.273 1.00 43.38 286 LEU A CA 1
ATOM 2223 C C . LEU A 1 286 ? 18.523 2.055 -38.502 1.00 43.38 286 LEU A C 1
ATOM 2225 O O . LEU A 1 286 ? 17.533 2.387 -37.854 1.00 43.38 286 LEU A O 1
ATOM 2229 N N . TYR A 1 287 ? 18.463 1.035 -39.357 1.00 42.31 287 TYR A N 1
ATOM 2230 C CA . TYR A 1 287 ? 17.215 0.391 -39.792 1.00 42.31 287 TYR A CA 1
ATOM 2231 C C . TYR A 1 287 ? 16.681 -0.735 -38.881 1.00 42.31 287 TYR A C 1
ATOM 2233 O O . TYR A 1 287 ? 15.781 -1.472 -39.273 1.00 42.31 287 TYR A O 1
ATOM 2241 N N . ALA A 1 288 ? 17.206 -0.895 -37.663 1.00 42.19 288 ALA A N 1
ATOM 2242 C CA . ALA A 1 288 ? 16.818 -1.987 -36.758 1.00 42.19 288 ALA A CA 1
ATOM 2243 C C . ALA A 1 288 ? 16.471 -1.519 -35.331 1.00 42.19 288 ALA A C 1
ATOM 2245 O O . ALA A 1 288 ? 16.749 -2.223 -34.362 1.00 42.19 288 ALA A O 1
ATOM 2246 N N . ARG A 1 289 ? 15.889 -0.320 -35.175 1.00 44.97 289 ARG A N 1
ATOM 2247 C CA . ARG A 1 289 ? 15.595 0.255 -33.847 1.00 44.97 289 ARG A CA 1
ATOM 2248 C C . ARG A 1 289 ? 14.284 -0.201 -33.194 1.00 44.97 289 ARG A C 1
ATOM 2250 O O . ARG A 1 289 ? 14.234 -0.195 -31.969 1.00 44.97 289 ARG A O 1
ATOM 2257 N N . ASP A 1 290 ? 13.313 -0.711 -33.951 1.00 40.28 290 ASP A N 1
ATOM 2258 C CA . ASP A 1 290 ? 11.986 -1.059 -33.396 1.00 40.28 290 ASP A CA 1
ATOM 2259 C C . ASP A 1 290 ? 11.790 -2.548 -33.074 1.00 40.28 290 ASP A C 1
ATOM 2261 O O . ASP A 1 290 ? 10.702 -2.986 -32.719 1.00 40.28 290 ASP A O 1
ATOM 2265 N N . ASN A 1 291 ? 12.853 -3.352 -33.136 1.00 36.78 291 ASN A N 1
ATOM 2266 C CA . ASN A 1 291 ? 12.813 -4.759 -32.736 1.00 36.78 291 ASN A CA 1
ATOM 2267 C C . ASN A 1 291 ? 13.834 -5.048 -31.635 1.00 36.78 291 ASN A C 1
ATOM 2269 O O . ASN A 1 291 ? 14.670 -5.941 -31.776 1.00 36.78 291 ASN A O 1
ATOM 2273 N N . LEU A 1 292 ? 13.737 -4.338 -30.506 1.00 40.91 292 LEU A N 1
ATOM 2274 C CA . LEU A 1 292 ? 14.364 -4.774 -29.255 1.00 40.91 292 LEU A CA 1
ATOM 2275 C C . LEU A 1 292 ? 13.617 -6.017 -28.731 1.00 40.91 292 LEU A C 1
ATOM 2277 O O . LEU A 1 292 ? 12.926 -5.996 -27.714 1.00 40.91 292 LEU A O 1
ATOM 2281 N N . LYS A 1 293 ? 13.699 -7.121 -29.479 1.00 39.53 293 LYS A N 1
ATOM 2282 C CA . LYS A 1 293 ? 13.219 -8.420 -29.033 1.00 39.53 293 LYS A CA 1
ATOM 2283 C C . LYS A 1 293 ? 14.134 -8.863 -27.902 1.00 39.53 293 LYS A C 1
ATOM 2285 O O . LYS A 1 293 ? 15.324 -9.091 -28.096 1.00 39.53 293 LYS A O 1
ATOM 2290 N N . ARG A 1 294 ? 13.531 -8.975 -26.720 1.00 39.66 294 ARG A N 1
ATOM 2291 C CA . ARG A 1 294 ? 13.948 -9.837 -25.610 1.00 39.66 294 ARG A CA 1
ATOM 2292 C C . ARG A 1 294 ? 14.672 -11.063 -26.189 1.00 39.66 294 ARG A C 1
ATOM 2294 O O . ARG A 1 294 ? 14.119 -11.700 -27.085 1.00 39.66 294 ARG A O 1
ATOM 2301 N N . CYS A 1 295 ? 15.874 -11.391 -25.713 1.00 37.41 295 CYS A N 1
ATOM 2302 C CA . CYS A 1 295 ? 16.516 -12.671 -26.020 1.00 37.41 295 CYS A CA 1
ATOM 2303 C C . CYS A 1 295 ? 15.611 -13.794 -25.482 1.00 37.41 295 CYS A C 1
ATOM 2305 O O . CYS A 1 295 ? 15.712 -14.187 -24.323 1.00 37.41 295 CYS A O 1
ATOM 2307 N N . ILE A 1 296 ? 14.652 -14.251 -26.286 1.00 36.31 296 ILE A N 1
ATOM 2308 C CA . ILE A 1 296 ? 13.797 -15.387 -25.954 1.00 36.31 296 ILE A CA 1
ATOM 2309 C C . ILE A 1 296 ? 14.618 -16.636 -26.262 1.00 36.31 296 ILE A C 1
ATOM 2311 O O . ILE A 1 296 ? 15.092 -16.813 -27.382 1.00 36.31 296 ILE A O 1
ATOM 2315 N N . ARG A 1 297 ? 14.795 -17.505 -25.264 1.00 38.06 297 ARG A N 1
ATOM 2316 C CA . ARG A 1 297 ? 15.314 -18.858 -25.487 1.00 38.06 297 ARG A CA 1
ATOM 2317 C C . ARG A 1 297 ? 14.379 -19.594 -26.448 1.00 38.06 297 ARG A C 1
ATOM 2319 O O . ARG A 1 297 ? 13.210 -19.777 -26.127 1.00 38.06 297 ARG A O 1
ATOM 2326 N N . GLU A 1 298 ? 14.899 -20.114 -27.553 1.00 41.28 298 GLU A N 1
ATOM 2327 C CA . GLU A 1 298 ? 14.167 -20.987 -28.491 1.00 41.28 298 GLU A CA 1
ATOM 2328 C C . GLU A 1 298 ? 13.819 -22.386 -27.928 1.00 41.28 298 GLU A C 1
ATOM 2330 O O . GLU A 1 298 ? 13.520 -23.301 -28.686 1.00 41.28 298 GLU A O 1
ATOM 2335 N N . THR A 1 299 ? 13.825 -22.605 -26.608 1.00 41.00 299 THR A N 1
ATOM 2336 C CA . THR A 1 299 ? 13.658 -23.962 -26.043 1.00 41.00 299 THR A CA 1
ATOM 2337 C C . THR A 1 299 ? 12.303 -24.296 -25.426 1.00 41.00 299 THR A C 1
ATOM 2339 O O . THR A 1 299 ? 12.108 -25.463 -25.118 1.00 41.00 299 THR A O 1
ATOM 2342 N N . ASP A 1 300 ? 11.328 -23.379 -25.365 1.00 39.22 300 ASP A N 1
ATOM 2343 C CA . ASP A 1 300 ? 9.982 -23.690 -24.833 1.00 39.22 300 ASP A CA 1
ATOM 2344 C C . ASP A 1 300 ? 8.822 -23.221 -25.736 1.00 39.22 300 ASP A C 1
ATOM 2346 O O . ASP A 1 300 ? 7.747 -22.852 -25.262 1.00 39.22 300 ASP A O 1
ATOM 2350 N N . ALA A 1 301 ? 8.989 -23.280 -27.062 1.00 33.22 301 ALA A N 1
ATOM 2351 C CA . ALA A 1 301 ? 7.841 -23.274 -27.970 1.00 33.22 301 ALA A CA 1
ATOM 2352 C C . ALA A 1 301 ? 7.123 -24.635 -27.892 1.00 33.22 301 ALA A C 1
ATOM 2354 O O . ALA A 1 301 ? 7.280 -25.501 -28.752 1.00 33.22 301 ALA A O 1
ATOM 2355 N N . ILE A 1 302 ? 6.345 -24.842 -26.827 1.00 34.53 302 ILE A N 1
ATOM 2356 C CA . ILE A 1 302 ? 5.276 -25.838 -26.835 1.00 34.53 302 ILE A CA 1
ATOM 2357 C C . ILE A 1 302 ? 4.203 -25.304 -27.781 1.00 34.53 302 ILE A C 1
ATOM 2359 O O . ILE A 1 302 ? 3.586 -24.269 -27.538 1.00 34.53 302 ILE A O 1
ATOM 2363 N N . ASP A 1 303 ? 4.020 -26.030 -28.874 1.00 29.94 303 ASP A N 1
ATOM 2364 C CA . ASP A 1 303 ? 2.979 -25.851 -29.874 1.00 29.94 303 ASP A CA 1
ATOM 2365 C C . ASP A 1 303 ? 1.590 -25.938 -29.207 1.00 29.94 303 ASP A C 1
ATOM 2367 O O . ASP A 1 303 ? 1.047 -27.022 -28.985 1.00 29.94 303 ASP A O 1
ATOM 2371 N N . ILE A 1 304 ? 1.012 -24.794 -28.824 1.00 28.50 304 ILE A N 1
ATOM 2372 C CA . ILE A 1 304 ? -0.421 -24.707 -28.530 1.00 28.50 304 ILE A CA 1
ATOM 2373 C C . ILE A 1 304 ? -1.119 -24.499 -29.868 1.00 28.50 304 ILE A C 1
ATOM 2375 O O . ILE A 1 304 ? -1.425 -23.382 -30.287 1.00 28.50 304 ILE A O 1
ATOM 2379 N N . THR A 1 305 ? -1.396 -25.611 -30.540 1.00 26.00 305 THR A N 1
ATOM 2380 C CA . THR A 1 305 ? -2.365 -25.644 -31.627 1.00 26.00 305 THR A CA 1
ATOM 2381 C C . THR A 1 305 ? -3.747 -25.311 -31.051 1.00 26.00 305 THR A C 1
ATOM 2383 O O . THR A 1 305 ? -4.449 -26.179 -30.530 1.00 26.00 305 THR A O 1
ATOM 2386 N N . VAL A 1 306 ? -4.174 -24.049 -31.148 1.00 28.44 306 VAL A N 1
ATOM 2387 C CA . VAL A 1 306 ? -5.588 -23.682 -30.984 1.00 28.44 306 VAL A CA 1
ATOM 2388 C C . VAL A 1 306 ? -6.315 -24.080 -32.267 1.00 28.44 306 VAL A C 1
ATOM 2390 O O . VAL A 1 306 ? -6.504 -23.292 -33.190 1.00 28.44 306 VAL A O 1
ATOM 2393 N N . GLY A 1 307 ? -6.700 -25.352 -32.340 1.00 26.20 307 GLY A N 1
ATOM 2394 C CA . GLY A 1 307 ? -7.672 -25.833 -33.310 1.00 26.20 307 GLY A CA 1
ATOM 2395 C C . GLY A 1 307 ? -9.072 -25.401 -32.887 1.00 26.20 307 GLY A C 1
ATOM 2396 O O . GLY A 1 307 ? -9.755 -26.129 -32.172 1.00 26.20 307 GLY A O 1
ATOM 2397 N N . ALA A 1 308 ? -9.512 -24.225 -33.330 1.00 29.00 308 ALA A N 1
ATOM 2398 C CA . ALA A 1 308 ? -10.923 -23.865 -33.296 1.00 29.00 308 ALA A CA 1
ATOM 2399 C C . ALA A 1 308 ? -11.668 -24.682 -34.367 1.00 29.00 308 ALA A C 1
ATOM 2401 O O . ALA A 1 308 ? -11.726 -24.298 -35.534 1.00 29.00 308 ALA A O 1
ATOM 2402 N N . GLN A 1 309 ? -12.236 -25.825 -33.978 1.00 26.83 309 GLN A N 1
ATOM 2403 C CA . GLN A 1 309 ? -13.369 -26.408 -34.693 1.00 26.83 309 GLN A CA 1
ATOM 2404 C C . GLN A 1 309 ? -14.654 -25.970 -33.997 1.00 26.83 309 GLN A C 1
ATOM 2406 O O . GLN A 1 309 ? -15.028 -26.479 -32.944 1.00 26.83 309 GLN A O 1
ATOM 2411 N N . LEU A 1 310 ? -15.331 -25.010 -34.625 1.00 34.62 310 LEU A N 1
ATOM 2412 C CA . LEU A 1 310 ? -16.764 -24.820 -34.469 1.00 34.62 310 LEU A CA 1
ATOM 2413 C C . LEU A 1 310 ? -17.461 -26.067 -35.023 1.00 34.62 310 LEU A C 1
ATOM 2415 O O . LEU A 1 310 ? -17.443 -26.313 -36.229 1.00 34.62 310 LEU A O 1
ATOM 2419 N N . SER A 1 311 ? -18.090 -26.842 -34.147 1.00 32.53 311 SER A N 1
ATOM 2420 C CA . SER A 1 311 ? -19.217 -27.683 -34.532 1.00 32.53 311 SER A CA 1
ATOM 2421 C C . SER A 1 311 ? -20.304 -27.551 -33.480 1.00 32.53 311 SER A C 1
ATOM 2423 O O . SER A 1 311 ? -20.130 -27.962 -32.332 1.00 32.53 311 SER A O 1
ATOM 2425 N N . ASP A 1 312 ? -21.407 -26.953 -33.913 1.00 38.12 312 ASP A N 1
ATOM 2426 C CA . ASP A 1 312 ? -22.701 -26.943 -33.253 1.00 38.12 312 ASP A CA 1
ATOM 2427 C C . ASP A 1 312 ? -23.086 -28.330 -32.730 1.00 38.12 312 ASP A C 1
ATOM 2429 O O . ASP A 1 312 ? -23.152 -29.297 -33.490 1.00 38.12 312 ASP A O 1
ATOM 2433 N N . ALA A 1 313 ? -23.433 -28.399 -31.447 1.00 30.84 313 ALA A N 1
ATOM 2434 C CA . ALA A 1 313 ? -24.423 -29.342 -30.945 1.00 30.84 313 ALA A CA 1
ATOM 2435 C C . ALA A 1 313 ? -24.982 -28.832 -29.612 1.00 30.84 313 ALA A C 1
ATOM 2437 O O . ALA A 1 313 ? -24.410 -29.011 -28.540 1.00 30.84 313 ALA A O 1
ATOM 2438 N N . SER A 1 314 ? -26.141 -28.194 -29.721 1.00 35.91 314 SER A N 1
ATOM 2439 C CA . SER A 1 314 ? -27.157 -28.082 -28.682 1.00 35.91 314 SER A CA 1
ATOM 2440 C C . SER A 1 314 ? -27.315 -29.374 -27.873 1.00 35.91 314 SER A C 1
ATOM 2442 O O . SER A 1 314 ? -27.552 -30.424 -28.474 1.00 35.91 314 SER A O 1
ATOM 2444 N N . GLN A 1 315 ? -27.323 -29.284 -26.542 1.00 33.28 315 GLN A N 1
ATOM 2445 C CA . GLN A 1 315 ? -28.238 -30.074 -25.715 1.00 33.28 315 GLN A CA 1
ATOM 2446 C C . GLN A 1 315 ? -28.361 -29.504 -24.298 1.00 33.28 315 GLN A C 1
ATOM 2448 O O . GLN A 1 315 ? -27.377 -29.209 -23.623 1.00 33.28 315 GLN A O 1
ATOM 2453 N N . ASP A 1 316 ? -29.620 -29.345 -23.903 1.00 33.44 316 ASP A N 1
ATOM 2454 C CA . ASP A 1 316 ? -30.119 -28.878 -22.618 1.00 33.44 316 ASP A CA 1
ATOM 2455 C C . ASP A 1 316 ? -29.501 -29.620 -21.425 1.00 33.44 316 ASP A C 1
ATOM 2457 O O . ASP A 1 316 ? -29.486 -30.852 -21.388 1.00 33.44 316 ASP A O 1
ATOM 2461 N N . ILE A 1 317 ? -29.101 -28.880 -20.386 1.00 29.08 317 ILE A N 1
ATOM 2462 C CA . ILE A 1 317 ? -28.924 -29.447 -19.047 1.00 29.08 317 ILE A CA 1
ATOM 2463 C C . ILE A 1 317 ? -29.942 -28.813 -18.105 1.00 29.08 317 ILE A C 1
ATOM 2465 O O . ILE A 1 317 ? -29.886 -27.645 -17.728 1.00 29.08 317 ILE A O 1
ATOM 2469 N N . VAL A 1 318 ? -30.892 -29.674 -17.760 1.00 29.58 318 VAL A N 1
ATOM 2470 C CA . VAL A 1 318 ? -31.967 -29.527 -16.791 1.00 29.58 318 VAL A CA 1
ATOM 2471 C C . VAL A 1 318 ? -31.411 -29.239 -15.394 1.00 29.58 318 VAL A C 1
ATOM 2473 O O . VAL A 1 318 ? -30.561 -29.963 -14.875 1.00 29.58 318 VAL A O 1
ATOM 2476 N N . ILE A 1 319 ? -31.975 -28.211 -14.761 1.00 31.61 319 ILE A N 1
ATOM 2477 C CA . ILE A 1 319 ? -31.844 -27.908 -13.335 1.00 31.61 319 ILE A CA 1
ATOM 2478 C C . ILE A 1 319 ? -32.497 -29.044 -12.536 1.00 31.61 319 ILE A C 1
ATOM 2480 O O . ILE A 1 319 ? -33.706 -29.259 -12.617 1.00 31.61 319 ILE A O 1
ATOM 2484 N N . GLY A 1 320 ? -31.698 -29.769 -11.754 1.00 29.30 320 GLY A N 1
ATOM 2485 C CA . GLY A 1 320 ? -32.164 -30.822 -10.853 1.00 29.30 320 GLY A CA 1
ATOM 2486 C C . GLY A 1 320 ? -31.851 -30.499 -9.396 1.00 29.30 320 GLY A C 1
ATOM 2487 O O . GLY A 1 320 ? -30.802 -30.883 -8.886 1.00 29.30 320 GLY A O 1
ATOM 2488 N N . SER A 1 321 ? -32.781 -29.832 -8.711 1.00 33.94 321 SER A N 1
ATOM 2489 C CA . SER A 1 321 ? -32.807 -29.732 -7.249 1.00 33.94 321 SER A CA 1
ATOM 2490 C C . SER A 1 321 ? -33.083 -31.109 -6.634 1.00 33.94 321 SER A C 1
ATOM 2492 O O . SER A 1 321 ? -34.068 -31.760 -6.985 1.00 33.94 321 SER A O 1
ATOM 2494 N N . LYS A 1 322 ? -32.263 -31.548 -5.674 1.00 35.03 322 LYS A N 1
ATOM 2495 C CA . LYS A 1 322 ? -32.592 -32.679 -4.794 1.00 35.03 322 LYS A CA 1
ATOM 2496 C C . LYS A 1 322 ? -32.761 -32.202 -3.356 1.00 35.03 322 LYS A C 1
ATOM 2498 O O . LYS A 1 322 ? -31.794 -31.884 -2.676 1.00 35.03 322 LYS A O 1
ATOM 2503 N N . ASN A 1 323 ? -34.018 -32.215 -2.919 1.00 38.19 323 ASN A N 1
ATOM 2504 C CA . ASN A 1 323 ? -34.416 -32.348 -1.523 1.00 38.19 323 ASN A CA 1
ATOM 2505 C C . ASN A 1 323 ? -33.965 -33.715 -0.989 1.00 38.19 323 ASN A C 1
ATOM 2507 O O . ASN A 1 323 ? -34.217 -34.734 -1.634 1.00 38.19 323 ASN A O 1
ATOM 2511 N N . VAL A 1 324 ? -33.400 -33.745 0.217 1.00 45.12 324 VAL A N 1
ATOM 2512 C CA . VAL A 1 324 ? -33.383 -34.942 1.067 1.00 45.12 324 VAL A CA 1
ATOM 2513 C C . VAL A 1 324 ? -33.803 -34.520 2.472 1.00 45.12 324 VAL A C 1
ATOM 2515 O O . VAL A 1 324 ? -33.057 -33.865 3.192 1.00 45.12 324 VAL A O 1
ATOM 2518 N N . MET A 1 325 ? -35.027 -34.901 2.831 1.00 42.25 325 MET A N 1
ATOM 2519 C CA . MET A 1 325 ? -35.522 -35.007 4.199 1.00 42.25 325 MET A CA 1
ATOM 2520 C C . MET A 1 325 ? -35.891 -36.478 4.425 1.00 42.25 325 MET A C 1
ATOM 2522 O O . MET A 1 325 ? -36.573 -37.061 3.582 1.00 42.25 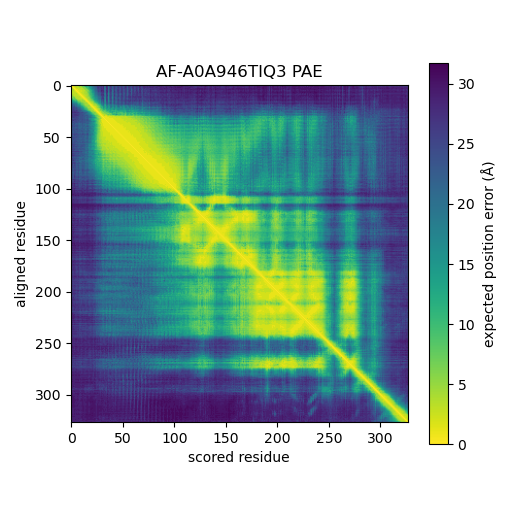325 MET A O 1
ATOM 2526 N N . GLY A 1 326 ? -35.497 -37.023 5.578 1.00 45.97 326 GLY A N 1
ATOM 2527 C CA . GLY A 1 326 ? -36.182 -38.136 6.241 1.00 45.97 326 GLY A CA 1
ATOM 2528 C C . GLY A 1 326 ? -35.572 -39.530 6.079 1.00 45.97 326 GLY A C 1
ATOM 2529 O O . GLY A 1 326 ? -35.930 -40.255 5.155 1.00 45.97 326 GLY A O 1
ATOM 2530 N N . GLN A 1 327 ? -34.752 -39.933 7.053 1.00 46.22 327 GLN A N 1
ATOM 2531 C CA . GLN A 1 327 ? -35.110 -40.934 8.072 1.00 46.22 327 GLN A CA 1
ATOM 2532 C C . GLN A 1 327 ? -34.243 -40.735 9.316 1.00 46.22 327 GLN A C 1
ATOM 2534 O O . GLN A 1 327 ? -33.057 -40.381 9.143 1.00 46.22 327 GLN A O 1
#

Sequence (327 aa):
MKRALLLLVIFSLFVSGCQLGPLYFGKTTDLNTERMQQQKAINAMQSDLDELKVQLSDVLVDLNESQDEITVLEVERDELESELSIVQEQYALEKAELVAEQEELIGKCDSDADCKRLDFVSKQYCMQGHSYRIYDRYGCENAGTTSAKCVVVKQETDFEECDSDRVCKAGACLKLSNVPCRDTDGGYNYFEKGTVVDALGTKLTDTCSSSNSDSLYERYCHEEVIGGQKVQVVRTQIFSCSSLCKVDEYTCHEAGKETSGTSPYKPSCRDGVCMDYCRIDESEPLYARDNLKRCIRETDAIDITVGAQLSDASQDIVIGSKNVMGQ